Protein AF-A0AAD5GBS2-F1 (afdb_monomer_lite)

Secondary structure (DSSP, 8-state):
----PPPP--------SSHHHHHHHHHHHHHHHHHTT-EE-SS----TTS--GGG--GGGBTT--PBPPHHHHHHHHHHHHHHHTT---S-----------EEEE-BSSGGG-EEE--SSEE-GGGGSEEP-TT-HHHHTT--EEEEEEEETTEEEEEEEESS---TTPPPEE-TTSS---S--TT--

Sequence (188 aa):
MVHHKKRRRLLPFTPSEDTERRLEQMGSLASALTSLNMEYSDDLTYSFDMAPRRANLATYEKGGMQVLSKEDTETLEYCSAMLKRGECPPLLVIFDSCEGMMTLLLASNPSKSLVICPDKRGNIARFINGINNFSPEAKKKQNLKCVRYSVNGECRVLLVATRDIAKGERLYYDYNGYEHEYPTHHFV

Radius of gyration: 17.25 Å; chains: 1; bounding box: 52×40×44 Å

Structure (mmCIF, N/CA/C/O backbone):
data_AF-A0AAD5GBS2-F1
#
_entry.id   AF-A0AAD5GBS2-F1
#
loop_
_atom_site.group_PDB
_atom_site.id
_atom_site.type_symbol
_atom_site.label_atom_id
_atom_site.label_alt_id
_atom_site.label_comp_id
_atom_site.label_asym_id
_atom_site.label_entity_id
_atom_site.label_seq_id
_atom_site.pdbx_PDB_ins_code
_atom_site.Cartn_x
_atom_site.Cartn_y
_atom_site.Cartn_z
_atom_site.occupancy
_atom_site.B_iso_or_equiv
_atom_site.auth_seq_id
_atom_site.auth_comp_id
_atom_site.auth_asym_id
_atom_site.auth_atom_id
_atom_site.pdbx_PDB_model_num
ATOM 1 N N . MET A 1 1 ? -29.638 -1.559 -26.409 1.00 35.81 1 MET A N 1
ATOM 2 C CA . MET A 1 1 ? -29.167 -0.680 -25.316 1.00 35.81 1 MET A CA 1
ATOM 3 C C . MET A 1 1 ? -27.683 -0.923 -25.120 1.00 35.81 1 MET A C 1
ATOM 5 O O . MET A 1 1 ? -27.303 -2.022 -24.741 1.00 35.81 1 MET A O 1
ATOM 9 N N . VAL A 1 2 ? -26.839 0.058 -25.436 1.00 38.00 2 VAL A N 1
ATOM 10 C CA . VAL A 1 2 ? -25.416 -0.006 -25.086 1.00 38.00 2 VAL A CA 1
ATOM 11 C C . VAL A 1 2 ? -25.338 0.291 -23.593 1.00 38.00 2 VAL A C 1
ATOM 13 O O . VAL A 1 2 ? -25.585 1.416 -23.169 1.00 38.00 2 VAL A O 1
ATOM 16 N N . HIS A 1 3 ? -25.071 -0.726 -22.774 1.00 40.53 3 HIS A N 1
ATOM 17 C CA . HIS A 1 3 ? -24.743 -0.499 -21.372 1.00 40.53 3 HIS A CA 1
ATOM 18 C C . HIS A 1 3 ? -23.413 0.255 -21.328 1.00 40.53 3 HIS A C 1
ATOM 20 O O . HIS A 1 3 ? -22.345 -0.349 -21.433 1.00 40.53 3 HIS A O 1
ATOM 26 N N . HIS A 1 4 ? -23.462 1.579 -21.183 1.00 41.41 4 HIS A N 1
ATOM 27 C CA . HIS A 1 4 ? -22.294 2.338 -20.765 1.00 41.41 4 HIS A CA 1
ATOM 28 C C . HIS A 1 4 ? -21.876 1.789 -19.399 1.00 41.41 4 HIS A C 1
ATOM 30 O O . HIS A 1 4 ? -22.532 2.039 -18.386 1.00 41.41 4 HIS A O 1
ATOM 36 N N . LYS A 1 5 ? -20.811 0.977 -19.367 1.00 45.34 5 LYS A N 1
ATOM 37 C CA . LYS A 1 5 ? -20.174 0.584 -18.110 1.00 45.34 5 LYS A CA 1
ATOM 38 C C . LYS A 1 5 ? -19.829 1.878 -17.380 1.00 45.34 5 LYS A C 1
ATOM 40 O O . LYS A 1 5 ? -19.061 2.685 -17.900 1.00 45.34 5 LYS A O 1
ATOM 45 N N . LYS A 1 6 ? -20.420 2.077 -16.198 1.00 53.28 6 LYS A N 1
ATOM 46 C CA . LYS A 1 6 ? -20.091 3.188 -15.299 1.00 53.28 6 LYS A CA 1
ATOM 47 C C . LYS A 1 6 ? -18.565 3.245 -15.185 1.00 53.28 6 LYS A C 1
ATOM 49 O O . LYS A 1 6 ? -17.946 2.239 -14.825 1.00 53.28 6 LYS A O 1
ATOM 54 N N . ARG A 1 7 ? -17.965 4.374 -15.570 1.00 62.00 7 ARG A N 1
ATOM 55 C CA . ARG A 1 7 ? -16.512 4.560 -15.516 1.00 62.00 7 ARG A CA 1
ATOM 56 C C . ARG A 1 7 ? -16.088 4.399 -14.057 1.00 62.00 7 ARG A C 1
ATOM 58 O O . ARG A 1 7 ? -16.572 5.120 -13.189 1.00 62.00 7 ARG A O 1
ATOM 65 N N . ARG A 1 8 ? -15.276 3.380 -13.781 1.00 79.00 8 ARG A N 1
ATOM 66 C CA . ARG A 1 8 ? -14.745 3.119 -12.441 1.00 79.00 8 ARG A CA 1
ATOM 67 C C . ARG A 1 8 ? -13.593 4.097 -12.225 1.00 79.00 8 ARG A C 1
ATOM 69 O O . ARG A 1 8 ? -12.684 4.115 -13.048 1.00 79.00 8 ARG A O 1
ATOM 76 N N . ARG A 1 9 ? -13.679 4.906 -11.173 1.00 91.62 9 ARG A N 1
ATOM 77 C CA . ARG A 1 9 ? -12.651 5.862 -10.746 1.00 91.62 9 ARG A CA 1
ATOM 78 C C . ARG A 1 9 ? -12.273 5.581 -9.300 1.00 91.62 9 ARG A C 1
ATOM 80 O O . ARG A 1 9 ? -13.105 5.049 -8.558 1.00 91.62 9 ARG A O 1
ATOM 87 N N . LEU A 1 10 ? -11.057 5.934 -8.912 1.00 95.38 10 LEU A N 1
ATOM 88 C CA . LEU A 1 10 ? -10.657 5.957 -7.516 1.00 95.38 10 LEU A CA 1
ATOM 89 C C . LEU A 1 10 ? -11.446 7.040 -6.782 1.00 95.38 10 LEU A C 1
ATOM 91 O O . LEU A 1 10 ? -11.790 8.084 -7.335 1.00 95.38 10 LEU A O 1
ATOM 95 N N . LEU A 1 11 ? -11.763 6.753 -5.527 1.00 96.81 11 LEU A N 1
ATOM 96 C CA . LEU A 1 11 ? -12.357 7.709 -4.608 1.00 96.81 11 LEU A CA 1
ATOM 97 C C . LEU A 1 11 ? -11.364 7.921 -3.467 1.00 96.81 11 LEU A C 1
ATOM 99 O O . LEU A 1 11 ? -10.744 6.943 -3.034 1.00 96.81 11 LEU A O 1
ATOM 103 N N . PRO A 1 12 ? -11.200 9.160 -2.980 1.00 97.94 12 PRO A N 1
ATOM 104 C CA . PRO A 1 12 ? -10.413 9.388 -1.785 1.00 97.94 12 PRO A CA 1
ATOM 105 C C . PRO A 1 12 ? -11.104 8.749 -0.582 1.00 97.94 12 PRO A C 1
ATOM 107 O O . PRO A 1 12 ? -12.331 8.614 -0.548 1.00 97.94 12 PRO A O 1
ATOM 110 N N . PHE A 1 13 ? -10.319 8.357 0.416 1.00 98.00 13 PHE A N 1
ATOM 111 C CA . PHE A 1 13 ? -10.886 7.942 1.693 1.00 98.00 13 PHE A CA 1
ATOM 112 C C . PHE A 1 13 ? -11.466 9.152 2.438 1.00 98.00 13 PHE A C 1
ATOM 114 O O . PHE A 1 13 ? -11.074 10.294 2.206 1.00 98.00 13 PHE A O 1
ATOM 121 N N . THR A 1 14 ? -12.379 8.893 3.370 1.00 98.25 14 THR A N 1
ATOM 122 C CA . THR A 1 14 ? -12.903 9.909 4.290 1.00 98.25 14 THR A CA 1
ATOM 123 C C . THR A 1 14 ? -12.287 9.676 5.671 1.00 98.25 14 THR A C 1
ATOM 125 O O . THR A 1 14 ? -12.524 8.609 6.242 1.00 98.25 14 THR A O 1
ATOM 128 N N . PRO A 1 15 ? -11.472 10.604 6.207 1.00 98.31 15 PRO A N 1
ATOM 129 C CA . PRO A 1 15 ? -10.891 10.482 7.541 1.00 98.31 15 PRO A CA 1
ATOM 130 C C . PRO A 1 15 ? -11.972 10.442 8.619 1.00 98.31 15 PRO A C 1
ATOM 132 O O . PRO A 1 15 ? -13.114 10.836 8.396 1.00 98.31 15 PRO A O 1
ATOM 135 N N . SER A 1 16 ? -11.601 10.015 9.825 1.00 98.25 16 SER A N 1
ATOM 136 C CA . SER A 1 16 ? -12.475 10.247 10.981 1.00 98.25 16 SER A CA 1
ATOM 137 C C . SER A 1 16 ? -12.531 11.747 11.292 1.00 98.25 16 SER A C 1
ATOM 139 O O . SER A 1 16 ? -11.483 12.386 11.369 1.00 98.25 16 SER A O 1
ATOM 141 N N . GLU A 1 17 ? -13.737 12.292 11.476 1.00 97.25 17 GLU A N 1
ATOM 142 C CA . GLU A 1 17 ? -13.958 13.714 11.807 1.00 97.25 17 GLU A CA 1
ATOM 143 C C . GLU A 1 17 ? -13.275 14.102 13.126 1.00 97.25 17 GLU A C 1
ATOM 145 O O . GLU A 1 17 ? -12.585 15.119 13.225 1.00 97.25 17 GLU A O 1
ATOM 150 N N . ASP A 1 18 ? -13.410 13.238 14.131 1.00 97.94 18 ASP A N 1
ATOM 151 C CA . ASP A 1 18 ? -12.798 13.419 15.440 1.00 97.94 18 ASP A CA 1
ATOM 152 C C . ASP A 1 18 ? -11.268 13.265 15.381 1.00 97.94 18 ASP A C 1
ATOM 154 O O . ASP A 1 18 ? -10.724 12.264 14.903 1.00 97.94 18 ASP A O 1
ATOM 158 N N . THR A 1 19 ? -10.573 14.277 15.897 1.00 97.88 19 THR A N 1
ATOM 159 C CA . THR A 1 19 ? -9.111 14.328 15.951 1.00 97.88 19 THR A CA 1
ATOM 160 C C . THR A 1 19 ? -8.540 13.293 16.915 1.00 97.88 19 THR A C 1
ATOM 162 O O . THR A 1 19 ? -7.520 12.684 16.588 1.00 97.88 19 THR A O 1
ATOM 165 N N . GLU A 1 20 ? -9.192 13.041 18.055 1.00 98.19 20 GLU A N 1
ATOM 166 C CA . GLU A 1 20 ? -8.738 12.009 18.998 1.00 98.19 20 GLU A CA 1
ATOM 167 C C . GLU A 1 20 ? -8.796 10.632 18.341 1.00 98.19 20 GLU A C 1
ATOM 169 O O . GLU A 1 20 ? -7.835 9.862 18.405 1.00 98.19 20 GLU A O 1
ATOM 174 N N . ARG A 1 21 ? -9.866 10.369 17.581 1.00 98.12 21 ARG A N 1
ATOM 175 C CA . ARG A 1 21 ? -9.981 9.143 16.795 1.00 98.12 21 ARG A CA 1
ATOM 176 C C . ARG A 1 21 ? -8.865 8.986 15.758 1.00 98.12 21 ARG A C 1
ATOM 178 O O . ARG A 1 21 ? -8.362 7.876 15.590 1.00 98.12 21 ARG A O 1
ATOM 185 N N . ARG A 1 22 ? -8.449 10.060 15.073 1.00 98.38 22 ARG A N 1
ATOM 186 C CA . ARG A 1 22 ? -7.313 10.002 14.126 1.00 98.38 22 ARG A CA 1
ATOM 187 C C . ARG A 1 22 ? -5.986 9.730 14.834 1.00 98.38 22 ARG A C 1
ATOM 189 O O . ARG A 1 22 ? -5.164 8.976 14.315 1.00 98.38 22 ARG A O 1
ATOM 196 N N . LEU A 1 23 ? -5.779 10.307 16.018 1.00 98.38 23 LEU A N 1
ATOM 197 C CA . LEU A 1 23 ? -4.595 10.037 16.838 1.00 98.38 23 LEU A CA 1
ATOM 198 C C . LEU A 1 23 ? -4.555 8.580 17.308 1.00 98.38 23 LEU A C 1
ATOM 200 O O . LEU A 1 23 ? -3.502 7.955 17.225 1.00 98.38 23 LEU A O 1
ATOM 204 N N . GLU A 1 24 ? -5.689 8.011 17.721 1.00 97.75 24 GLU A N 1
ATOM 205 C CA . GLU A 1 24 ? -5.808 6.587 18.067 1.00 97.75 24 GLU A CA 1
ATOM 206 C C . GLU A 1 24 ? -5.457 5.685 16.871 1.00 97.75 24 GLU A C 1
ATOM 208 O O . GLU A 1 24 ? -4.687 4.732 17.002 1.00 97.75 24 GLU A O 1
ATOM 213 N N . GLN A 1 25 ? -5.973 6.009 15.682 1.00 97.88 25 GLN A N 1
ATOM 214 C CA . GLN A 1 25 ? -5.708 5.269 14.443 1.00 97.88 25 GLN A CA 1
ATOM 215 C C . GLN A 1 25 ? -4.217 5.276 14.086 1.00 97.88 25 GLN A C 1
ATOM 217 O O . GLN A 1 25 ? -3.617 4.210 13.923 1.00 97.88 25 GLN A O 1
ATOM 222 N N . MET A 1 26 ? -3.590 6.455 14.047 1.00 98.00 26 MET A N 1
ATOM 223 C CA . MET A 1 26 ? -2.147 6.580 13.802 1.00 98.00 26 MET A CA 1
ATOM 224 C C . MET A 1 26 ? -1.314 5.927 14.913 1.00 98.00 26 MET A C 1
ATOM 226 O O . MET A 1 26 ? -0.315 5.270 14.622 1.00 98.00 26 MET A O 1
ATOM 230 N N . GLY A 1 27 ? -1.745 6.046 16.172 1.00 97.19 27 GLY A N 1
ATOM 231 C CA . GLY A 1 27 ? -1.108 5.418 17.328 1.00 97.19 27 GLY A CA 1
ATOM 232 C C . GLY A 1 27 ? -1.087 3.894 17.225 1.00 97.19 27 GLY A C 1
ATOM 233 O O . GLY A 1 27 ? -0.043 3.286 17.447 1.00 97.19 27 GLY A O 1
ATOM 234 N N . SER A 1 28 ? -2.194 3.280 16.791 1.00 96.44 28 SER A N 1
ATOM 235 C CA . SER A 1 28 ? -2.263 1.827 16.578 1.00 96.44 28 SER A CA 1
ATOM 236 C C . SER A 1 28 ? -1.238 1.335 15.548 1.00 96.44 28 SER A C 1
ATOM 238 O O . SER A 1 28 ? -0.561 0.330 15.774 1.00 96.44 28 SER A O 1
ATOM 240 N N . LEU A 1 29 ? -1.054 2.082 14.451 1.00 95.75 29 LEU A N 1
ATOM 241 C CA . LEU A 1 29 ? -0.041 1.784 13.441 1.00 95.75 29 LEU A CA 1
ATOM 242 C C . LEU A 1 29 ? 1.375 1.971 13.999 1.00 95.75 29 LEU A C 1
ATOM 244 O O . LEU A 1 29 ? 2.227 1.111 13.793 1.00 95.75 29 LEU A O 1
ATOM 248 N N . ALA A 1 30 ? 1.626 3.062 14.725 1.00 96.44 30 ALA A N 1
ATOM 249 C CA . ALA A 1 30 ? 2.928 3.330 15.329 1.00 96.44 30 ALA A CA 1
ATOM 250 C C . ALA A 1 30 ? 3.340 2.227 16.317 1.00 96.44 30 ALA A C 1
ATOM 252 O O . ALA A 1 30 ? 4.482 1.768 16.286 1.00 96.44 30 ALA A O 1
ATOM 253 N N . SER A 1 31 ? 2.412 1.748 17.150 1.00 94.94 31 SER A N 1
ATOM 254 C CA . SER A 1 31 ? 2.655 0.624 18.060 1.00 94.94 31 SER A CA 1
ATOM 255 C C . SER A 1 31 ? 2.959 -0.675 17.309 1.00 94.94 31 SER A C 1
ATOM 257 O O . SER A 1 31 ? 3.888 -1.387 17.687 1.00 94.94 31 SER A O 1
ATOM 259 N N . ALA A 1 32 ? 2.226 -0.970 16.231 1.00 93.19 32 ALA A N 1
ATOM 260 C CA . ALA A 1 32 ? 2.453 -2.165 15.418 1.00 93.19 32 ALA A CA 1
ATOM 261 C C . ALA A 1 32 ? 3.786 -2.132 14.651 1.00 93.19 32 ALA A C 1
ATOM 263 O O . ALA A 1 32 ? 4.465 -3.147 14.548 1.00 93.19 32 ALA A O 1
ATOM 264 N N . LEU A 1 33 ? 4.195 -0.971 14.135 1.00 93.69 33 LEU A N 1
ATOM 265 C CA . LEU A 1 33 ? 5.510 -0.806 13.508 1.00 93.69 33 LEU A CA 1
ATOM 266 C C . LEU A 1 33 ? 6.636 -0.937 14.541 1.00 93.69 33 LEU A C 1
ATOM 268 O O . LEU A 1 33 ? 7.629 -1.616 14.294 1.00 93.69 33 LEU A O 1
ATOM 272 N N . THR A 1 34 ? 6.452 -0.347 15.725 1.00 94.69 34 THR A N 1
ATOM 273 C CA . THR A 1 34 ? 7.437 -0.389 16.815 1.00 94.69 34 THR A CA 1
ATOM 274 C C . THR A 1 34 ? 7.662 -1.814 17.322 1.00 94.69 34 THR A C 1
ATOM 276 O O . THR A 1 34 ? 8.806 -2.204 17.546 1.00 94.69 34 THR A O 1
ATOM 279 N N . SER A 1 35 ? 6.605 -2.623 17.460 1.00 92.81 35 SER A N 1
ATOM 280 C CA . SER A 1 35 ? 6.732 -4.024 17.897 1.00 92.81 35 SER A CA 1
ATOM 281 C C . SER A 1 35 ? 7.499 -4.902 16.903 1.00 92.81 35 SER A C 1
ATOM 283 O O . SER A 1 35 ? 8.074 -5.912 17.302 1.00 92.81 35 SER A O 1
ATOM 285 N N . LEU A 1 36 ? 7.555 -4.493 15.633 1.00 91.56 36 LEU A N 1
ATOM 286 C CA . LEU A 1 36 ? 8.324 -5.141 14.571 1.00 91.56 36 LEU A CA 1
ATOM 287 C C . LEU A 1 36 ? 9.676 -4.460 14.298 1.00 91.56 36 LEU A C 1
ATOM 289 O O . LEU A 1 36 ? 10.356 -4.833 13.345 1.00 91.56 36 LEU A O 1
ATOM 293 N N . ASN A 1 37 ? 10.076 -3.479 15.117 1.00 95.00 37 ASN A N 1
ATOM 294 C CA . ASN A 1 37 ? 11.296 -2.686 14.939 1.00 95.00 37 ASN A CA 1
ATOM 295 C C . ASN A 1 37 ? 11.390 -2.020 13.550 1.00 95.00 37 ASN A C 1
ATOM 297 O O . ASN A 1 37 ? 12.424 -2.071 12.879 1.00 95.00 37 ASN A O 1
ATOM 301 N N . MET A 1 38 ? 10.288 -1.410 13.113 1.00 94.62 38 MET A N 1
ATOM 302 C CA . MET A 1 38 ? 10.172 -0.755 11.814 1.00 94.62 38 MET A CA 1
ATOM 303 C C . MET A 1 38 ? 9.996 0.756 11.913 1.00 94.62 38 MET A C 1
ATOM 305 O O . MET A 1 38 ? 9.340 1.272 12.817 1.00 94.62 38 MET A O 1
ATOM 309 N N . GLU A 1 39 ? 10.465 1.454 10.883 1.00 97.31 39 GLU A N 1
ATOM 310 C CA . GLU A 1 39 ? 10.172 2.867 10.661 1.00 97.31 39 GLU A CA 1
ATOM 311 C C . GLU A 1 39 ? 8.931 3.037 9.770 1.00 97.31 39 GLU A C 1
ATOM 313 O O . GLU A 1 39 ? 8.705 2.285 8.815 1.00 97.31 39 GLU A O 1
ATOM 318 N N . TYR A 1 40 ? 8.130 4.068 10.044 1.00 97.44 40 TYR A N 1
ATOM 319 C CA . TYR A 1 40 ? 7.036 4.442 9.152 1.00 97.44 40 TYR A CA 1
ATOM 320 C C . TYR A 1 40 ? 7.577 4.964 7.817 1.00 97.44 40 TYR A C 1
ATOM 322 O O . TYR A 1 40 ? 8.456 5.827 7.778 1.00 97.44 40 TYR A O 1
ATOM 330 N N . SER A 1 41 ? 7.013 4.479 6.714 1.00 97.19 41 SER A N 1
ATOM 331 C CA . SER A 1 41 ? 7.249 5.020 5.380 1.00 97.19 41 SER A CA 1
ATOM 332 C C . SER A 1 41 ? 6.028 4.808 4.495 1.00 97.19 41 SER A C 1
ATOM 334 O O . SER A 1 41 ? 5.557 3.683 4.347 1.00 97.19 41 SER A O 1
ATOM 336 N N . ASP A 1 42 ? 5.534 5.895 3.905 1.00 96.75 42 ASP A N 1
ATOM 337 C CA . ASP A 1 42 ? 4.372 5.897 3.006 1.00 96.75 42 ASP A CA 1
ATOM 338 C C . ASP A 1 42 ? 4.757 5.965 1.518 1.00 96.75 42 ASP A C 1
ATOM 340 O O . ASP A 1 42 ? 3.911 6.117 0.641 1.00 96.75 42 ASP A O 1
ATOM 344 N N . ASP A 1 43 ? 6.052 5.846 1.229 1.00 96.44 43 ASP A N 1
ATOM 345 C CA . ASP A 1 43 ? 6.626 5.918 -0.109 1.00 96.44 43 ASP A CA 1
ATOM 346 C C . ASP A 1 43 ? 7.477 4.673 -0.387 1.00 96.44 43 ASP A C 1
ATOM 348 O O . ASP A 1 43 ? 8.036 4.054 0.519 1.00 96.44 43 ASP A O 1
ATOM 352 N N . LEU A 1 44 ? 7.643 4.325 -1.667 1.00 97.31 44 LEU A N 1
ATOM 353 C CA . LEU A 1 44 ? 8.644 3.330 -2.052 1.00 97.31 44 LEU A CA 1
ATOM 354 C C . LEU A 1 44 ? 10.048 3.897 -1.816 1.00 97.31 44 LEU A C 1
ATOM 356 O O . LEU A 1 44 ? 10.441 4.892 -2.431 1.00 97.31 44 LEU A O 1
ATOM 360 N N . THR A 1 45 ? 10.824 3.226 -0.971 1.00 96.94 45 THR A N 1
ATOM 361 C CA . THR A 1 45 ? 12.225 3.566 -0.705 1.00 96.94 45 THR A CA 1
ATOM 362 C C . THR A 1 45 ? 13.173 2.714 -1.541 1.00 96.94 45 THR A C 1
ATOM 364 O O . THR A 1 45 ? 12.927 1.529 -1.749 1.00 96.94 45 THR A O 1
ATOM 367 N N . TYR A 1 46 ? 14.291 3.302 -1.969 1.00 96.31 46 TYR A N 1
ATOM 368 C CA . TYR A 1 46 ? 15.336 2.617 -2.731 1.00 96.31 46 TYR A CA 1
ATOM 369 C C . TYR A 1 46 ? 16.672 2.802 -2.018 1.00 96.31 46 TYR A C 1
ATOM 371 O O . TYR A 1 46 ? 17.131 3.934 -1.855 1.00 96.31 46 TYR A O 1
ATOM 379 N N . SER A 1 47 ? 17.280 1.696 -1.600 1.00 91.25 47 SER A N 1
ATOM 380 C CA . SER A 1 47 ? 18.562 1.680 -0.890 1.00 91.25 47 SER A CA 1
ATOM 381 C C . SER A 1 47 ? 19.700 1.284 -1.830 1.00 91.25 47 SER A C 1
ATOM 383 O O . SER A 1 47 ? 19.475 0.626 -2.844 1.00 91.25 47 SER A O 1
ATOM 385 N N . PHE A 1 48 ? 20.928 1.695 -1.507 1.00 89.62 48 PHE A N 1
ATOM 386 C CA . PHE A 1 48 ? 22.110 1.438 -2.341 1.00 89.62 48 PHE A CA 1
ATOM 387 C C . PHE A 1 48 ? 22.463 -0.056 -2.461 1.00 89.62 48 PHE A C 1
ATOM 389 O O . PHE A 1 48 ? 22.975 -0.487 -3.489 1.00 89.62 48 PHE A O 1
ATOM 396 N N . ASP A 1 49 ? 22.174 -0.835 -1.422 1.00 93.19 49 ASP A N 1
ATOM 397 C CA . ASP A 1 49 ? 22.364 -2.286 -1.338 1.00 93.19 49 ASP A CA 1
ATOM 398 C C . ASP A 1 49 ? 21.214 -3.095 -1.967 1.00 93.19 49 ASP A C 1
ATOM 400 O O . ASP A 1 49 ? 21.293 -4.319 -2.054 1.00 93.19 49 ASP A O 1
ATOM 404 N N . MET A 1 50 ? 20.155 -2.420 -2.422 1.00 95.00 50 MET A N 1
ATOM 405 C CA . MET A 1 50 ? 18.966 -3.019 -3.030 1.00 95.00 50 MET A CA 1
ATOM 406 C C . MET A 1 50 ? 18.736 -2.470 -4.449 1.00 95.00 50 MET A C 1
ATOM 408 O O . MET A 1 50 ? 19.614 -1.868 -5.071 1.00 95.00 50 MET A O 1
ATOM 412 N N . ALA A 1 51 ? 17.549 -2.706 -5.014 1.00 95.81 51 ALA A N 1
ATOM 413 C CA . ALA A 1 51 ? 17.215 -2.210 -6.341 1.00 95.81 51 ALA A CA 1
ATOM 414 C C . ALA A 1 51 ? 17.224 -0.666 -6.384 1.00 95.81 51 ALA A C 1
ATOM 416 O O . ALA A 1 51 ? 16.552 -0.023 -5.573 1.00 95.81 51 ALA A O 1
ATOM 417 N N . PRO A 1 52 ? 17.918 -0.038 -7.352 1.00 97.00 52 PRO A N 1
ATOM 418 C CA . PRO A 1 52 ? 17.873 1.408 -7.511 1.00 97.00 52 PRO A CA 1
ATOM 419 C C . PRO A 1 52 ? 16.533 1.841 -8.116 1.00 97.00 52 PRO A C 1
ATOM 421 O O . PRO A 1 52 ? 15.934 1.108 -8.902 1.00 97.00 52 PRO A O 1
ATOM 424 N N . ARG A 1 53 ? 16.111 3.088 -7.871 1.00 97.44 53 ARG A N 1
ATOM 425 C CA . ARG A 1 53 ? 14.849 3.638 -8.410 1.00 97.44 53 ARG A CA 1
ATOM 426 C C . ARG A 1 53 ? 14.691 3.466 -9.924 1.00 97.44 53 ARG A C 1
ATOM 428 O O . ARG A 1 53 ? 13.617 3.115 -10.392 1.00 97.44 53 ARG A O 1
ATOM 435 N N . ARG A 1 54 ? 15.781 3.619 -10.685 1.00 96.44 54 ARG A N 1
ATOM 436 C CA . ARG A 1 54 ? 15.813 3.419 -12.150 1.00 96.44 54 ARG A CA 1
ATOM 437 C C . ARG A 1 54 ? 15.474 1.995 -12.615 1.00 96.44 54 ARG A C 1
ATOM 439 O O . ARG A 1 54 ? 15.275 1.794 -13.806 1.00 96.44 54 ARG A O 1
ATOM 446 N N . ALA A 1 55 ? 15.478 1.006 -11.720 1.00 97.19 55 ALA A N 1
ATOM 447 C CA . ALA A 1 55 ? 15.030 -0.348 -12.032 1.00 97.19 55 ALA A CA 1
ATOM 448 C C . ALA A 1 55 ? 13.495 -0.449 -12.047 1.00 97.19 55 ALA A C 1
ATOM 450 O O . ALA A 1 55 ? 12.955 -1.311 -12.736 1.00 97.19 55 ALA A O 1
ATOM 451 N N . ASN A 1 56 ? 12.792 0.443 -11.338 1.00 98.19 56 ASN A N 1
ATOM 452 C CA . ASN A 1 56 ? 11.334 0.492 -11.307 1.00 98.19 56 ASN A CA 1
ATOM 453 C C . ASN A 1 56 ? 10.778 1.217 -12.543 1.00 98.19 56 ASN A C 1
ATOM 455 O O . ASN A 1 56 ? 10.319 2.355 -12.468 1.00 98.19 56 ASN A O 1
ATOM 459 N N . LEU A 1 57 ? 10.825 0.541 -13.689 1.00 97.56 57 LEU A N 1
ATOM 460 C CA . LEU A 1 57 ? 10.229 1.009 -14.937 1.00 97.56 57 LEU A CA 1
ATOM 461 C C . LEU A 1 57 ? 9.055 0.103 -15.304 1.00 97.56 57 LEU A C 1
ATOM 463 O O . LEU A 1 57 ? 9.238 -1.083 -15.569 1.00 97.56 57 LEU A O 1
ATOM 467 N N . ALA A 1 58 ? 7.850 0.669 -15.369 1.00 97.25 58 ALA A N 1
ATOM 468 C CA . ALA A 1 58 ? 6.626 -0.081 -15.660 1.00 97.25 58 ALA A CA 1
ATOM 469 C C . ALA A 1 58 ? 6.621 -0.720 -17.056 1.00 97.25 58 ALA A C 1
ATOM 471 O O . ALA A 1 58 ? 5.922 -1.702 -17.294 1.00 97.25 58 ALA A O 1
ATOM 472 N N . THR A 1 59 ? 7.437 -0.203 -17.975 1.00 97.06 59 THR A N 1
ATOM 473 C CA . THR A 1 59 ? 7.647 -0.780 -19.309 1.00 97.06 59 THR A CA 1
ATOM 474 C C . THR A 1 59 ? 8.320 -2.151 -19.277 1.00 97.06 59 THR A C 1
ATOM 476 O O . THR A 1 59 ? 8.268 -2.867 -20.274 1.00 97.06 59 THR A O 1
ATOM 479 N N . TYR A 1 60 ? 8.940 -2.539 -18.159 1.00 96.62 60 TYR A N 1
ATOM 480 C CA . TYR A 1 60 ? 9.498 -3.877 -17.987 1.00 96.62 60 TYR A CA 1
ATOM 481 C C . TYR A 1 60 ? 8.458 -4.926 -17.591 1.00 96.62 60 TYR A C 1
ATOM 483 O O . TYR A 1 60 ? 8.787 -6.108 -17.654 1.00 96.62 60 TYR A O 1
ATOM 491 N N . GLU A 1 61 ? 7.231 -4.537 -17.222 1.00 96.94 61 GLU A N 1
ATOM 492 C CA . GLU A 1 61 ? 6.184 -5.488 -16.844 1.00 96.94 61 GLU A CA 1
ATOM 493 C C . GLU A 1 61 ? 5.839 -6.399 -18.026 1.00 96.94 61 GLU A C 1
ATOM 495 O O . GLU A 1 61 ? 5.457 -5.951 -19.114 1.00 96.94 61 GLU A O 1
ATOM 500 N N . LYS A 1 62 ? 5.944 -7.707 -17.803 1.00 93.69 62 LYS A N 1
ATOM 501 C CA . LYS A 1 62 ? 5.577 -8.723 -18.779 1.00 93.69 62 LYS A CA 1
ATOM 502 C C . LYS A 1 62 ? 4.076 -8.639 -19.056 1.00 93.69 62 LYS A C 1
ATOM 504 O O . LYS A 1 62 ? 3.260 -8.803 -18.160 1.00 93.69 62 LYS A O 1
ATOM 509 N N . GLY A 1 63 ? 3.714 -8.419 -20.319 1.00 93.56 63 GLY A N 1
ATOM 510 C CA . GLY A 1 63 ? 2.316 -8.221 -20.725 1.00 93.56 63 GLY A CA 1
ATOM 511 C C . GLY A 1 63 ? 1.817 -6.777 -20.581 1.00 93.56 63 GLY A C 1
ATOM 512 O O . GLY A 1 63 ? 0.681 -6.500 -20.954 1.00 93.56 63 GLY A O 1
ATOM 513 N N . GLY A 1 64 ? 2.677 -5.858 -20.129 1.00 95.69 64 GLY A N 1
ATOM 514 C CA . GLY A 1 64 ? 2.360 -4.445 -19.949 1.00 95.69 64 GLY A CA 1
ATOM 515 C C . GLY A 1 64 ? 1.633 -4.146 -18.637 1.00 95.69 64 GLY A C 1
ATOM 516 O O . GLY A 1 64 ? 0.942 -4.987 -18.067 1.00 95.69 64 GLY A O 1
ATOM 517 N N . MET A 1 65 ? 1.779 -2.909 -18.162 1.00 95.88 65 MET A N 1
ATOM 518 C CA . MET A 1 65 ? 1.114 -2.414 -16.957 1.00 95.88 65 MET A CA 1
ATOM 519 C C . MET A 1 65 ? 0.089 -1.338 -17.319 1.00 95.88 65 MET A C 1
ATOM 521 O O . MET A 1 65 ? 0.379 -0.418 -18.082 1.00 95.88 65 MET A O 1
ATOM 525 N N . GLN A 1 66 ? -1.110 -1.435 -16.746 1.00 94.94 66 GLN A N 1
ATOM 526 C CA . GLN A 1 66 ? -2.150 -0.416 -16.899 1.00 94.94 66 GLN A CA 1
ATOM 527 C C . GLN A 1 66 ? -1.682 0.944 -16.358 1.00 94.94 66 GLN A C 1
ATOM 529 O O . GLN A 1 66 ? -1.092 1.025 -15.281 1.00 94.94 66 GLN A O 1
ATOM 534 N N . VAL A 1 67 ? -1.954 2.020 -17.095 1.00 96.88 67 VAL A N 1
ATOM 535 C CA . VAL A 1 67 ? -1.585 3.390 -16.709 1.00 96.88 67 VAL A CA 1
ATOM 536 C C . VAL A 1 67 ? -2.684 3.993 -15.840 1.00 96.88 67 VAL A C 1
ATOM 538 O O . VAL A 1 67 ? -3.865 3.888 -16.180 1.00 96.88 67 VAL A O 1
ATOM 541 N N . LEU A 1 68 ? -2.308 4.613 -14.720 1.00 95.75 68 LEU A N 1
ATOM 54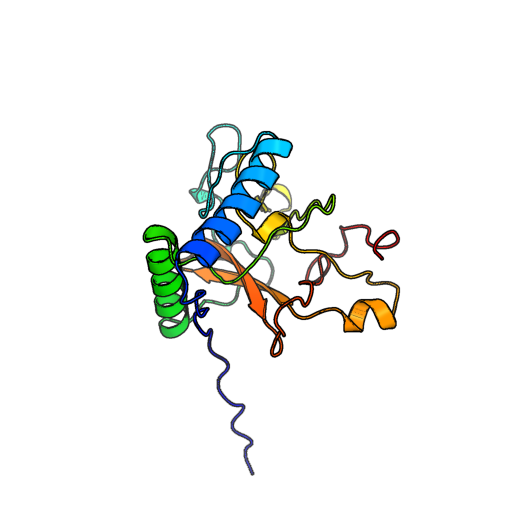2 C CA . LEU A 1 68 ? -3.260 5.312 -13.860 1.00 95.75 68 LEU A CA 1
ATOM 543 C C . LEU A 1 68 ? -3.762 6.571 -14.575 1.00 95.75 68 LEU A C 1
ATOM 545 O O . LEU A 1 68 ? -2.975 7.325 -15.148 1.00 95.75 68 LEU A O 1
ATOM 549 N N . SER A 1 69 ? -5.076 6.797 -14.573 1.00 95.81 69 SER A N 1
ATOM 550 C CA . SER A 1 69 ? -5.637 7.968 -15.247 1.00 95.81 69 SER A CA 1
ATOM 551 C C . SER A 1 69 ? -5.221 9.264 -14.540 1.00 95.81 69 SER A C 1
ATOM 553 O O . SER A 1 69 ? -4.869 9.252 -13.359 1.00 95.81 69 SER A O 1
ATOM 555 N N . LYS A 1 70 ? -5.273 10.403 -15.243 1.00 95.19 70 LYS A N 1
ATOM 556 C CA . LYS A 1 70 ? -4.966 11.709 -14.636 1.00 95.19 70 LYS A CA 1
ATOM 557 C C . LYS A 1 70 ? -5.866 12.006 -13.425 1.00 95.19 70 LYS A C 1
ATOM 559 O O . LYS A 1 70 ? -5.359 12.379 -12.379 1.00 95.19 70 LYS A O 1
ATOM 564 N N . GLU A 1 71 ? -7.172 11.758 -13.551 1.00 95.56 71 GLU A N 1
ATOM 565 C CA . GLU A 1 71 ? -8.164 11.937 -12.470 1.00 95.56 71 GLU A CA 1
ATOM 566 C C . GLU A 1 71 ? -7.841 11.061 -11.244 1.00 95.56 71 GLU A C 1
ATOM 568 O O . GLU A 1 71 ? -7.894 11.512 -10.099 1.00 95.56 71 GLU A O 1
ATOM 573 N N . ASP A 1 72 ? -7.448 9.807 -11.473 1.00 96.75 72 ASP A N 1
ATOM 574 C CA . ASP A 1 72 ? -7.066 8.895 -10.390 1.00 96.75 72 ASP A CA 1
ATOM 575 C C . ASP A 1 72 ? -5.706 9.263 -9.774 1.00 96.75 72 ASP A C 1
ATOM 577 O O . ASP A 1 72 ? -5.482 9.038 -8.585 1.00 96.75 72 ASP A O 1
ATOM 581 N N . THR A 1 73 ? -4.806 9.856 -10.563 1.00 96.56 73 THR A N 1
ATOM 582 C CA . THR A 1 73 ? -3.519 10.380 -10.082 1.00 96.56 73 THR A CA 1
ATOM 583 C C . THR A 1 73 ? -3.738 11.586 -9.169 1.00 96.56 73 THR A C 1
ATOM 585 O O . THR A 1 73 ? -3.196 11.610 -8.068 1.00 96.56 73 THR A O 1
ATOM 588 N N . GLU A 1 74 ? -4.608 12.525 -9.555 1.00 96.94 74 GLU A N 1
ATOM 589 C CA . GLU A 1 74 ? -5.023 13.658 -8.710 1.00 96.94 74 GLU A CA 1
ATOM 590 C C . GLU A 1 74 ? -5.673 13.167 -7.402 1.00 96.94 74 GLU A C 1
ATOM 592 O O . GLU A 1 74 ? -5.406 13.697 -6.323 1.00 96.94 74 GLU A O 1
ATOM 597 N N . THR A 1 75 ? -6.469 12.095 -7.468 1.00 97.69 75 THR A N 1
ATOM 598 C CA . THR A 1 75 ? -7.066 11.464 -6.277 1.00 97.69 75 THR A CA 1
ATOM 599 C C . THR A 1 75 ? -6.002 10.872 -5.346 1.00 97.69 75 THR A C 1
ATOM 601 O O . THR A 1 75 ? -6.089 11.033 -4.125 1.00 97.69 75 THR A O 1
ATOM 604 N N . LEU A 1 76 ? -4.983 10.206 -5.899 1.00 96.38 76 LEU A N 1
ATOM 605 C CA . LEU A 1 76 ? -3.864 9.654 -5.131 1.00 96.38 76 LEU A CA 1
ATOM 606 C C . LEU A 1 76 ? -3.033 10.762 -4.466 1.00 96.38 76 LEU A C 1
ATOM 608 O O . LEU A 1 76 ? -2.698 10.658 -3.286 1.00 96.38 76 LEU A O 1
ATOM 612 N N . GLU A 1 77 ? -2.740 11.839 -5.194 1.00 96.75 77 GLU A N 1
ATOM 613 C CA . GLU A 1 77 ? -2.030 13.011 -4.669 1.00 96.75 77 GLU A CA 1
ATOM 614 C C . GLU A 1 77 ? -2.815 13.690 -3.542 1.00 96.75 77 GLU A C 1
ATOM 616 O O . GLU A 1 77 ? -2.238 14.040 -2.509 1.00 96.75 77 GLU A O 1
ATOM 621 N N . TYR A 1 78 ? -4.138 13.802 -3.689 1.00 98.12 78 TYR A N 1
ATOM 622 C CA . TYR A 1 78 ? -5.015 14.323 -2.644 1.00 98.12 78 TYR A CA 1
ATOM 623 C C . TYR A 1 78 ? -4.973 13.459 -1.373 1.00 98.12 78 TYR A C 1
ATOM 625 O O . TYR A 1 78 ? -4.789 13.994 -0.278 1.00 98.12 78 TYR A O 1
ATOM 633 N N . CYS A 1 79 ? -5.037 12.130 -1.511 1.00 98.31 79 CYS A N 1
ATOM 634 C CA . CYS A 1 79 ? -4.893 11.193 -0.390 1.00 98.31 79 CYS A CA 1
ATOM 635 C C . CYS A 1 79 ? -3.518 11.308 0.296 1.00 98.31 79 CYS A C 1
ATOM 637 O O . CYS A 1 79 ? -3.433 11.307 1.523 1.00 98.31 79 CYS A O 1
ATOM 639 N N . SER A 1 80 ? -2.436 11.465 -0.475 1.00 96.88 80 SER A N 1
ATOM 640 C CA . SER A 1 80 ? -1.090 11.686 0.076 1.00 96.88 80 SER A CA 1
ATOM 641 C C . SER A 1 80 ? -1.003 13.007 0.852 1.00 96.88 80 SER A C 1
ATOM 643 O O . SER A 1 80 ? -0.432 13.066 1.942 1.00 96.88 80 SER A O 1
ATOM 645 N N . ALA A 1 81 ? -1.612 14.077 0.334 1.00 98.25 81 ALA A N 1
ATOM 646 C CA . ALA A 1 81 ? -1.667 15.365 1.018 1.00 98.25 81 ALA A CA 1
ATOM 647 C C . ALA A 1 81 ? -2.490 15.310 2.316 1.00 98.25 81 ALA A C 1
ATOM 649 O O . ALA A 1 81 ? -2.180 16.043 3.254 1.00 98.25 81 ALA A O 1
ATOM 650 N N . MET A 1 82 ? -3.527 14.467 2.379 1.00 98.19 82 MET A N 1
ATOM 651 C CA . MET A 1 82 ? -4.290 14.196 3.605 1.00 98.19 82 MET A CA 1
ATOM 652 C C . MET A 1 82 ? -3.419 13.513 4.661 1.00 98.19 82 MET A C 1
ATOM 654 O O . MET A 1 82 ? -3.303 14.005 5.784 1.00 98.19 82 MET A O 1
ATOM 658 N N . LEU A 1 83 ? -2.715 12.446 4.280 1.00 96.94 83 LEU A N 1
ATOM 659 C CA . LEU A 1 83 ? -1.810 11.726 5.179 1.00 96.94 83 LEU A CA 1
ATOM 660 C C . LEU A 1 83 ? -0.740 12.649 5.775 1.00 96.94 83 LEU A C 1
ATOM 662 O O . LEU A 1 83 ? -0.538 12.658 6.988 1.00 96.94 83 LEU A O 1
ATOM 666 N N . LYS A 1 84 ? -0.127 13.508 4.950 1.00 96.38 84 LYS A N 1
ATOM 667 C CA . LYS A 1 84 ? 0.899 14.476 5.386 1.00 96.38 84 LYS A CA 1
ATOM 668 C C . LYS A 1 84 ? 0.410 15.492 6.423 1.00 96.38 84 LYS A C 1
ATOM 670 O O . LYS A 1 84 ? 1.233 16.018 7.165 1.00 96.38 84 LYS A O 1
ATOM 675 N N . ARG A 1 85 ? -0.897 15.769 6.490 1.00 96.88 85 ARG A N 1
ATOM 676 C CA . ARG A 1 85 ? -1.499 16.686 7.477 1.00 96.88 85 ARG A CA 1
ATOM 677 C C . ARG A 1 85 ? -2.231 15.973 8.621 1.00 96.88 85 ARG A C 1
ATOM 679 O O . ARG A 1 85 ? -2.966 16.616 9.361 1.00 96.88 85 ARG A O 1
ATOM 686 N N . GLY A 1 86 ? -2.032 14.661 8.780 1.00 96.44 86 GLY A N 1
ATOM 687 C CA . GLY A 1 86 ? -2.621 13.869 9.869 1.00 96.44 86 GLY A CA 1
ATOM 688 C C . GLY A 1 86 ? -4.065 13.412 9.624 1.00 96.44 86 GLY A C 1
ATOM 689 O O . GLY A 1 86 ? -4.721 12.902 10.534 1.00 96.44 86 GLY A O 1
ATOM 690 N N . GLU A 1 87 ? -4.574 13.570 8.402 1.00 98.06 87 GLU A N 1
ATOM 691 C CA . GLU A 1 87 ? -5.858 13.026 7.962 1.00 98.06 87 GLU A CA 1
ATOM 692 C C . GLU A 1 87 ? -5.646 11.609 7.413 1.00 98.06 87 GLU A C 1
ATOM 694 O O . GLU A 1 87 ? -5.557 11.392 6.206 1.00 98.06 87 GLU A O 1
ATOM 699 N N . CYS A 1 88 ? -5.509 10.633 8.313 1.00 97.69 88 CYS A N 1
ATOM 700 C CA . CYS A 1 88 ? -5.332 9.227 7.948 1.00 97.69 88 CYS A CA 1
ATOM 701 C C . CYS A 1 88 ? -6.652 8.558 7.509 1.00 97.69 88 CYS A C 1
ATOM 703 O O . CYS A 1 88 ? -7.737 8.998 7.910 1.00 97.69 88 CYS A O 1
ATOM 705 N N . PRO A 1 89 ? -6.593 7.487 6.688 1.00 98.19 89 PRO A N 1
ATOM 706 C CA . PRO A 1 89 ? -7.762 6.658 6.431 1.00 98.19 89 PRO A CA 1
ATOM 707 C C . PRO A 1 89 ? -8.264 6.065 7.756 1.00 98.19 89 PRO A C 1
ATOM 709 O O . PRO A 1 89 ? -7.448 5.791 8.638 1.00 98.19 89 PRO A O 1
ATOM 712 N N . PRO A 1 90 ? -9.581 5.839 7.913 1.00 98.00 90 PRO A N 1
ATOM 713 C CA . PRO A 1 90 ? -10.195 5.494 9.192 1.00 98.00 90 PRO A CA 1
ATOM 714 C C . PRO A 1 90 ? -9.963 4.019 9.572 1.00 98.00 90 PRO A C 1
ATOM 716 O O . PRO A 1 90 ? -10.902 3.244 9.755 1.00 98.00 90 PRO A O 1
ATOM 719 N N . LEU A 1 91 ? -8.697 3.622 9.674 1.00 97.38 91 LEU A N 1
ATOM 720 C CA . LEU A 1 91 ? -8.228 2.256 9.860 1.00 97.38 91 LEU A CA 1
ATOM 721 C C . LEU A 1 91 ? -7.558 2.102 11.218 1.00 97.38 91 LEU A C 1
ATOM 723 O O . LEU A 1 91 ? -6.852 2.992 11.681 1.00 97.38 91 LEU A O 1
ATOM 727 N N . LEU A 1 92 ? -7.769 0.947 11.840 1.00 95.81 92 LEU A N 1
ATOM 728 C CA . LEU A 1 92 ? -7.149 0.588 13.106 1.00 95.81 92 LEU A CA 1
ATOM 729 C C . LEU A 1 92 ? -6.333 -0.684 12.905 1.00 95.81 92 LEU A C 1
ATOM 731 O O . LEU A 1 92 ? -6.850 -1.665 12.365 1.00 95.81 92 LEU A O 1
ATOM 735 N N . VAL A 1 93 ? -5.081 -0.674 13.356 1.00 93.19 93 VAL A N 1
ATOM 736 C CA . VAL A 1 93 ? -4.270 -1.888 13.405 1.00 93.19 93 VAL A CA 1
ATOM 737 C C . VAL A 1 93 ? -4.602 -2.620 14.698 1.00 93.19 93 VAL A C 1
ATOM 739 O O . VAL A 1 93 ? -4.318 -2.141 15.793 1.00 93.19 93 VAL A O 1
ATOM 742 N N . ILE A 1 94 ? -5.236 -3.781 14.565 1.00 87.19 94 ILE A N 1
ATOM 743 C CA . ILE A 1 94 ? -5.512 -4.694 15.674 1.00 87.19 94 ILE A CA 1
ATOM 744 C C . ILE A 1 94 ? -4.531 -5.849 15.516 1.00 87.19 94 ILE A C 1
ATOM 746 O O . ILE A 1 94 ? -4.491 -6.453 14.448 1.00 87.19 94 ILE A O 1
ATOM 750 N N . PHE A 1 95 ? -3.716 -6.097 16.543 1.00 68.38 95 PHE A N 1
ATOM 751 C CA . PHE A 1 95 ? -2.580 -7.014 16.473 1.00 68.38 95 PHE A CA 1
ATOM 752 C C . PHE A 1 95 ? -2.991 -8.398 15.944 1.00 68.38 95 PHE A C 1
ATOM 754 O O . PHE A 1 95 ? -3.735 -9.131 16.594 1.00 68.38 95 PHE A O 1
ATOM 761 N N . ASP A 1 96 ? -2.489 -8.717 14.755 1.00 60.06 96 ASP A N 1
ATOM 762 C CA . ASP A 1 96 ? -2.547 -10.012 14.084 1.00 60.06 96 ASP A CA 1
ATOM 763 C C . ASP A 1 96 ? -1.201 -10.156 13.350 1.00 60.06 96 ASP A C 1
ATOM 765 O O . ASP A 1 96 ? -0.699 -9.178 12.785 1.00 60.06 96 ASP A O 1
ATOM 769 N N . SER A 1 97 ? -0.557 -11.319 13.424 1.00 57.69 97 SER A N 1
ATOM 770 C CA . SER A 1 97 ? 0.851 -11.535 13.043 1.00 57.69 97 SER A CA 1
ATOM 771 C C . SER A 1 97 ? 1.063 -11.634 11.522 1.00 57.69 97 SER A C 1
ATOM 773 O O . SER A 1 97 ? 1.755 -12.525 11.039 1.00 57.69 97 SER A O 1
ATOM 775 N N . CYS A 1 98 ? 0.422 -10.761 10.745 1.00 63.09 98 CYS A N 1
ATOM 776 C CA . CYS A 1 98 ? 0.395 -10.839 9.287 1.00 63.09 98 CYS A CA 1
ATOM 777 C C . CYS A 1 98 ? 1.670 -10.281 8.627 1.00 63.09 98 CYS A C 1
ATOM 779 O O . CYS A 1 98 ? 2.153 -9.200 8.970 1.00 63.09 98 CYS A O 1
ATOM 781 N N . GLU A 1 99 ? 2.159 -10.989 7.605 1.00 63.00 99 GLU A N 1
ATOM 782 C CA . GLU A 1 99 ? 3.333 -10.623 6.800 1.00 63.00 99 GLU A CA 1
ATOM 783 C C . GLU A 1 99 ? 2.931 -10.338 5.338 1.00 63.00 99 GLU A C 1
ATOM 785 O O . GLU A 1 99 ? 3.054 -11.179 4.455 1.00 63.00 99 GLU A O 1
ATOM 790 N N . GLY A 1 100 ? 2.391 -9.152 5.046 1.00 65.50 100 GLY A N 1
ATOM 791 C CA . GLY A 1 100 ? 2.017 -8.785 3.674 1.00 65.50 100 GLY A CA 1
ATOM 792 C C . GLY A 1 100 ? 3.211 -8.332 2.823 1.00 65.50 100 GLY A C 1
ATOM 793 O O . GLY A 1 100 ? 3.506 -7.138 2.789 1.00 65.50 100 GLY A O 1
ATOM 794 N N . MET A 1 101 ? 3.880 -9.248 2.113 1.00 73.88 101 MET A N 1
ATOM 795 C CA . MET A 1 101 ? 4.795 -8.896 1.010 1.00 73.88 101 MET A CA 1
ATOM 796 C C . MET A 1 101 ? 4.019 -8.682 -0.297 1.00 73.88 101 MET A C 1
ATOM 798 O O . MET A 1 101 ? 2.996 -9.323 -0.526 1.00 73.88 101 MET A O 1
ATOM 802 N N . MET A 1 102 ? 4.501 -7.790 -1.172 1.00 82.25 102 MET A N 1
ATOM 803 C CA . MET A 1 102 ? 3.819 -7.468 -2.435 1.00 82.25 102 MET A CA 1
ATOM 804 C C . MET A 1 102 ? 4.786 -7.420 -3.620 1.00 82.25 102 MET A C 1
ATOM 806 O O . MET A 1 102 ? 5.793 -6.712 -3.586 1.00 82.25 102 MET A O 1
ATOM 810 N N . THR A 1 103 ? 4.438 -8.099 -4.713 1.00 84.94 103 THR A N 1
ATOM 811 C CA . THR A 1 103 ? 5.141 -7.981 -5.999 1.00 84.94 103 THR A CA 1
ATOM 812 C C . THR A 1 103 ? 4.964 -6.575 -6.580 1.00 84.94 103 THR A C 1
ATOM 814 O O . THR A 1 103 ? 3.840 -6.097 -6.739 1.00 84.94 103 THR A O 1
ATOM 817 N N . LEU A 1 104 ? 6.065 -5.910 -6.946 1.00 88.81 104 LEU A N 1
ATOM 818 C CA . LEU A 1 104 ? 6.045 -4.578 -7.562 1.00 88.81 104 LEU A CA 1
ATOM 819 C C . LEU A 1 104 ? 6.032 -4.674 -9.094 1.00 88.81 104 LEU A C 1
ATOM 821 O O . LEU A 1 104 ? 5.179 -4.076 -9.750 1.00 88.81 104 LEU A O 1
ATOM 825 N N . LEU A 1 105 ? 6.957 -5.456 -9.652 1.00 89.56 105 LEU A N 1
ATOM 826 C CA . LEU A 1 105 ? 7.226 -5.572 -11.087 1.00 89.56 105 LEU A CA 1
ATOM 827 C C . LEU A 1 105 ? 7.563 -7.025 -11.428 1.00 89.56 105 LEU A C 1
ATOM 829 O O . LEU A 1 105 ? 8.499 -7.573 -10.848 1.00 89.56 105 LEU A O 1
ATOM 833 N N . LEU A 1 106 ? 6.874 -7.612 -12.408 1.00 93.19 106 LEU A N 1
ATOM 834 C CA . LEU A 1 106 ? 7.273 -8.888 -13.002 1.00 93.19 106 LEU A CA 1
ATOM 835 C C . LEU A 1 106 ? 7.807 -8.677 -14.402 1.00 93.19 106 LEU A C 1
ATOM 837 O O . LEU A 1 106 ? 7.054 -8.402 -15.335 1.00 93.19 106 LEU A O 1
ATOM 841 N N . ALA A 1 107 ? 9.113 -8.846 -14.559 1.00 92.81 107 ALA A N 1
ATOM 842 C CA . ALA A 1 107 ? 9.773 -8.694 -15.840 1.00 92.81 107 ALA A CA 1
ATOM 843 C C . ALA A 1 107 ? 9.891 -10.025 -16.592 1.00 92.81 107 ALA A C 1
ATOM 845 O O . ALA A 1 107 ? 9.947 -11.102 -16.002 1.00 92.81 107 ALA A O 1
ATOM 846 N N . SER A 1 108 ? 10.002 -9.958 -17.923 1.00 92.12 108 SER A N 1
ATOM 847 C CA . SER A 1 108 ? 10.278 -11.148 -18.747 1.00 92.12 108 SER A CA 1
ATOM 848 C C . SER A 1 108 ? 11.607 -11.821 -18.390 1.00 92.12 108 SER A C 1
ATOM 850 O O . SER A 1 108 ? 11.728 -13.034 -18.525 1.00 92.12 108 SER A O 1
ATOM 852 N N . ASN A 1 109 ? 12.597 -11.039 -17.945 1.00 93.38 109 ASN A N 1
ATOM 853 C CA . ASN A 1 109 ? 13.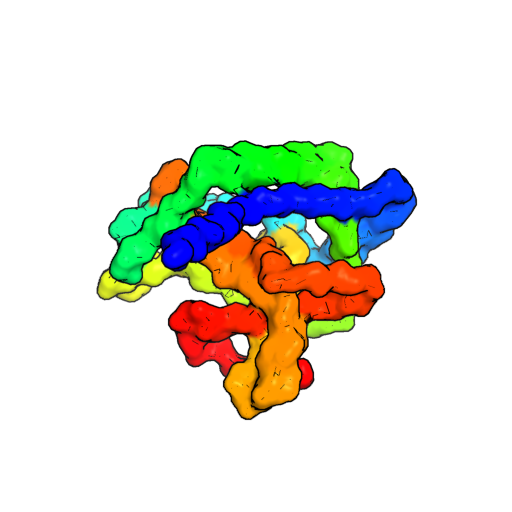803 -11.563 -17.312 1.00 93.38 109 ASN A CA 1
ATOM 854 C C . ASN A 1 109 ? 13.603 -11.538 -15.785 1.00 93.38 109 ASN A C 1
ATOM 856 O O . ASN A 1 109 ? 13.548 -10.434 -15.236 1.00 93.38 109 ASN A O 1
ATOM 860 N N . PRO A 1 110 ? 13.555 -12.697 -15.100 1.00 91.38 110 PRO A N 1
ATOM 861 C CA . PRO A 1 110 ? 13.320 -12.763 -13.658 1.00 91.38 110 PRO A CA 1
ATOM 862 C C . PRO A 1 110 ? 14.300 -11.939 -12.815 1.00 91.38 110 PRO A C 1
ATOM 864 O O . PRO A 1 110 ? 13.908 -11.418 -11.778 1.00 91.38 110 PRO A O 1
ATOM 867 N N . SER A 1 111 ? 15.545 -11.734 -13.267 1.00 92.56 111 SER A N 1
ATOM 868 C CA . SER A 1 111 ? 16.524 -10.913 -12.531 1.00 92.56 111 SER A CA 1
ATOM 869 C C . SER A 1 111 ? 16.217 -9.410 -12.533 1.00 92.56 111 SER A C 1
ATOM 871 O O . SER A 1 111 ? 16.892 -8.644 -11.848 1.00 92.56 111 SER A O 1
ATOM 873 N N . LYS A 1 112 ? 15.217 -8.974 -13.311 1.00 93.50 112 LYS A N 1
ATOM 874 C CA . LYS A 1 112 ? 14.714 -7.593 -13.344 1.00 93.50 112 LYS A CA 1
ATOM 875 C C . LYS A 1 112 ? 13.380 -7.421 -12.614 1.00 93.50 112 LYS A C 1
ATOM 877 O O . LYS A 1 112 ? 12.877 -6.300 -12.565 1.00 93.50 112 LYS A O 1
ATOM 882 N N . SER A 1 113 ? 12.794 -8.500 -12.096 1.00 95.38 113 SER A N 1
ATOM 883 C CA . SER A 1 113 ? 11.584 -8.420 -11.281 1.00 95.38 113 SER A CA 1
ATOM 884 C C . SER A 1 113 ? 11.894 -7.763 -9.937 1.00 95.38 113 SER A C 1
ATOM 886 O O . SER A 1 113 ? 13.005 -7.878 -9.420 1.00 95.38 113 SER A O 1
ATOM 888 N N . LEU A 1 114 ? 10.914 -7.054 -9.382 1.00 96.19 114 LEU A N 1
ATOM 889 C CA . LEU A 1 114 ? 11.049 -6.318 -8.129 1.00 96.19 114 LEU A CA 1
ATOM 890 C C . LEU A 1 114 ? 9.910 -6.677 -7.180 1.00 96.19 114 LEU A C 1
ATOM 892 O O . LEU A 1 114 ? 8.754 -6.810 -7.590 1.00 96.19 114 LEU A O 1
ATOM 896 N N . VAL A 1 115 ? 10.240 -6.738 -5.896 1.00 94.62 115 VAL A N 1
ATOM 897 C CA . VAL A 1 115 ? 9.314 -6.967 -4.786 1.00 94.62 115 VAL A CA 1
ATOM 898 C C . VAL A 1 115 ? 9.414 -5.804 -3.797 1.00 94.62 115 VAL A C 1
ATOM 900 O O . VAL A 1 115 ? 10.469 -5.183 -3.664 1.00 94.62 115 VAL A O 1
ATOM 903 N N . ILE A 1 116 ? 8.307 -5.479 -3.132 1.00 94.75 116 ILE A N 1
ATOM 904 C CA . ILE A 1 116 ? 8.287 -4.557 -1.997 1.00 94.75 116 ILE A CA 1
ATOM 905 C C . ILE A 1 116 ? 8.594 -5.370 -0.739 1.00 94.75 116 ILE A C 1
ATOM 907 O O . ILE A 1 116 ? 7.818 -6.254 -0.375 1.00 94.75 116 ILE A O 1
ATOM 911 N N . CYS A 1 117 ? 9.699 -5.037 -0.070 1.00 93.12 117 CYS A N 1
ATOM 912 C CA . CYS A 1 117 ? 10.100 -5.628 1.205 1.00 93.12 117 CYS A CA 1
ATOM 913 C C . CYS A 1 117 ? 9.814 -4.634 2.332 1.00 93.12 117 CYS A C 1
ATOM 915 O O . CYS A 1 117 ? 10.619 -3.728 2.552 1.00 93.12 117 CYS A O 1
ATOM 917 N N . PRO A 1 118 ? 8.683 -4.752 3.045 1.00 93.06 118 PRO A N 1
ATOM 918 C CA . PRO A 1 118 ? 8.381 -3.830 4.123 1.00 93.06 118 PRO A CA 1
ATOM 919 C C . PRO A 1 118 ? 9.072 -4.230 5.435 1.00 93.06 118 PRO A C 1
ATOM 921 O O . PRO A 1 118 ? 8.518 -3.972 6.485 1.00 93.06 118 PRO A O 1
ATOM 924 N N . ASP A 1 119 ? 10.230 -4.892 5.428 1.00 91.19 119 ASP A N 1
ATOM 925 C CA . ASP A 1 119 ? 10.876 -5.491 6.611 1.00 91.19 119 ASP A CA 1
ATOM 926 C C . ASP A 1 119 ? 11.430 -4.459 7.607 1.00 91.19 119 ASP A C 1
ATOM 928 O O . ASP A 1 119 ? 11.324 -4.649 8.814 1.00 91.19 119 ASP A O 1
ATOM 932 N N . LYS A 1 120 ? 11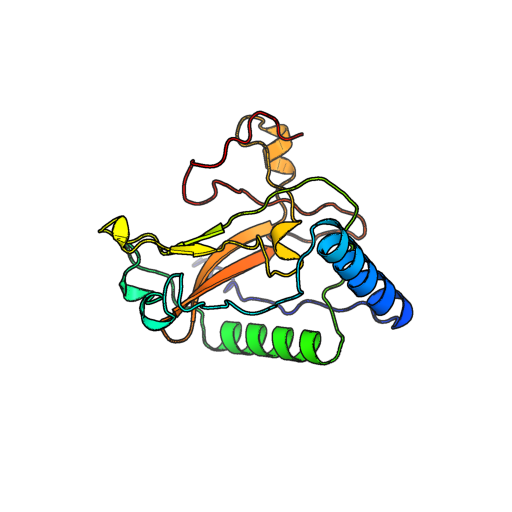.980 -3.350 7.102 1.00 93.81 120 LYS A N 1
ATOM 933 C CA . LYS A 1 120 ? 12.541 -2.252 7.913 1.00 93.81 120 LYS A CA 1
ATOM 934 C C . LYS A 1 120 ? 11.678 -0.995 7.893 1.00 93.81 120 LYS A C 1
ATOM 936 O O . LYS A 1 120 ? 11.705 -0.207 8.835 1.00 93.81 120 LYS A O 1
ATOM 941 N N . ARG A 1 121 ? 10.956 -0.773 6.790 1.00 95.69 121 ARG A N 1
ATOM 942 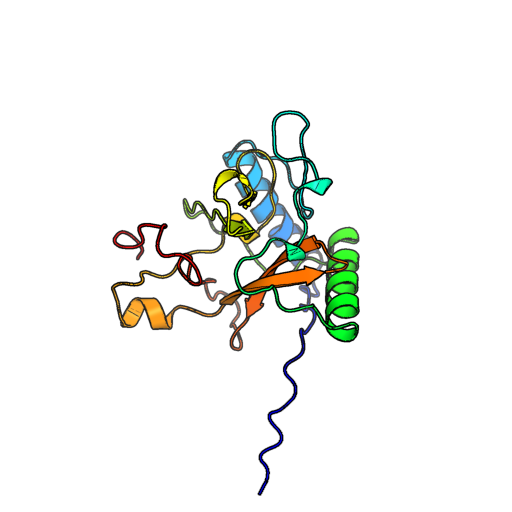C CA . ARG A 1 121 ? 10.174 0.441 6.524 1.00 95.69 121 ARG A CA 1
ATOM 943 C C . ARG A 1 121 ? 8.839 0.079 5.900 1.00 95.69 121 ARG A C 1
ATOM 945 O O . ARG A 1 121 ? 8.800 -0.755 5.002 1.00 95.69 121 ARG A O 1
ATOM 952 N N . GLY A 1 122 ? 7.755 0.713 6.330 1.00 95.06 122 GLY A N 1
ATOM 953 C CA . GLY A 1 122 ? 6.452 0.496 5.704 1.00 95.06 122 GLY A CA 1
ATOM 954 C C . GLY A 1 122 ? 5.318 1.290 6.335 1.00 95.06 122 GLY A C 1
ATOM 955 O O . GLY A 1 122 ? 5.514 2.054 7.278 1.00 95.06 122 GLY A O 1
ATOM 956 N N . ASN A 1 123 ? 4.116 1.087 5.808 1.00 95.62 123 ASN A N 1
ATOM 957 C CA . ASN A 1 123 ? 2.883 1.705 6.286 1.00 95.62 123 ASN A CA 1
ATOM 958 C C . ASN A 1 123 ? 1.847 0.629 6.647 1.00 95.62 123 ASN A C 1
ATOM 960 O O . ASN A 1 123 ? 2.168 -0.544 6.819 1.00 95.62 123 ASN A O 1
ATOM 964 N N . ILE A 1 124 ? 0.578 1.018 6.757 1.00 94.75 124 ILE A N 1
ATOM 965 C CA . ILE A 1 124 ? -0.504 0.120 7.168 1.00 94.75 124 ILE A CA 1
ATOM 966 C C . ILE A 1 124 ? -0.744 -1.066 6.217 1.00 94.75 124 ILE A C 1
ATOM 968 O O . ILE A 1 124 ? -1.270 -2.091 6.645 1.00 94.75 124 ILE A O 1
ATOM 972 N N . ALA A 1 125 ? -0.344 -0.963 4.944 1.00 94.75 125 ALA A N 1
ATOM 973 C CA . ALA A 1 125 ? -0.649 -1.960 3.919 1.00 94.75 125 ALA A CA 1
ATOM 974 C C . ALA A 1 125 ? -0.109 -3.363 4.249 1.00 94.75 125 ALA A C 1
ATOM 976 O O . ALA A 1 125 ? -0.768 -4.354 3.936 1.00 94.75 125 ALA A O 1
ATOM 977 N N . ARG A 1 126 ? 1.046 -3.459 4.928 1.00 92.19 126 ARG A N 1
ATOM 978 C CA . ARG A 1 126 ? 1.653 -4.750 5.312 1.00 92.19 126 ARG A CA 1
ATOM 979 C C . ARG A 1 126 ? 0.847 -5.536 6.352 1.00 92.19 126 ARG A C 1
ATOM 981 O O . ARG A 1 126 ? 1.053 -6.736 6.484 1.00 92.19 126 ARG A O 1
ATOM 988 N N . PHE A 1 127 ? -0.031 -4.859 7.096 1.00 92.56 127 PHE A N 1
ATOM 989 C CA . PHE A 1 127 ? -0.835 -5.442 8.177 1.00 92.56 127 PHE A CA 1
ATOM 990 C C . PHE A 1 127 ? -2.233 -5.880 7.714 1.00 92.56 127 PHE A C 1
ATOM 992 O O . PHE A 1 127 ? -3.035 -6.358 8.515 1.00 92.56 127 PHE A O 1
ATOM 999 N N . ILE A 1 128 ? -2.564 -5.693 6.435 1.00 92.81 128 ILE A N 1
ATOM 1000 C CA . ILE A 1 128 ? -3.854 -6.111 5.887 1.00 92.81 128 ILE A CA 1
ATOM 1001 C C . ILE A 1 128 ? -3.814 -7.606 5.589 1.00 92.81 128 ILE A C 1
ATOM 1003 O O . ILE A 1 128 ? -2.875 -8.079 4.963 1.00 92.81 128 ILE A O 1
ATOM 1007 N N . ASN A 1 129 ? -4.858 -8.329 5.996 1.00 90.44 129 ASN A N 1
ATOM 1008 C CA . ASN A 1 129 ? -4.902 -9.784 5.931 1.00 90.44 129 ASN A CA 1
ATOM 1009 C C . ASN A 1 129 ? -5.072 -10.301 4.496 1.00 90.44 129 ASN A C 1
ATOM 1011 O O . ASN A 1 129 ? -5.707 -9.667 3.644 1.00 90.44 129 ASN A O 1
ATOM 1015 N N . GLY A 1 130 ? -4.565 -11.507 4.261 1.00 90.94 130 GLY A N 1
ATOM 1016 C CA . GLY A 1 130 ? -4.842 -12.272 3.054 1.00 90.94 130 GLY A CA 1
ATOM 1017 C C . GLY A 1 130 ? -6.040 -13.202 3.234 1.00 90.94 130 GLY A C 1
ATOM 1018 O O . GLY A 1 130 ? -6.328 -13.652 4.342 1.00 90.94 130 GLY A O 1
ATOM 1019 N N . ILE A 1 131 ? -6.748 -13.514 2.151 1.00 92.56 131 ILE A N 1
ATOM 1020 C CA . ILE A 1 131 ? -7.758 -14.584 2.156 1.00 92.56 131 ILE A CA 1
ATOM 1021 C C . ILE A 1 131 ? -7.117 -15.967 2.005 1.00 92.56 131 ILE A C 1
ATOM 1023 O O . ILE A 1 131 ? -6.088 -16.124 1.352 1.00 92.56 131 ILE A O 1
ATOM 1027 N N . ASN A 1 132 ? -7.772 -17.000 2.537 1.00 91.56 132 ASN A N 1
ATOM 1028 C CA . ASN A 1 132 ? -7.437 -18.380 2.202 1.00 91.56 132 ASN A CA 1
ATOM 1029 C C . ASN A 1 132 ? -7.979 -18.732 0.800 1.00 91.56 132 ASN A C 1
ATOM 1031 O O . ASN A 1 132 ? -9.190 -18.874 0.612 1.00 91.56 132 ASN A O 1
ATOM 1035 N N . ASN A 1 133 ? -7.098 -18.911 -0.192 1.00 91.25 133 ASN A N 1
ATOM 1036 C CA . ASN A 1 133 ? -7.492 -19.233 -1.570 1.00 91.25 133 ASN A CA 1
ATOM 1037 C C . ASN A 1 133 ? -8.120 -20.638 -1.747 1.00 91.25 133 ASN A C 1
ATOM 1039 O O . ASN A 1 133 ? -8.661 -20.921 -2.822 1.00 91.25 133 ASN A O 1
ATOM 1043 N N . PHE A 1 134 ? -8.100 -21.496 -0.719 1.00 90.12 134 PHE A N 1
ATOM 1044 C CA . PHE A 1 134 ? -8.587 -22.883 -0.764 1.00 90.12 134 PHE A CA 1
ATOM 1045 C C . PHE A 1 134 ? -9.975 -23.075 -0.135 1.00 90.12 134 PHE A C 1
ATOM 1047 O O . PHE A 1 134 ? -10.589 -24.120 -0.336 1.00 90.12 134 PHE A O 1
ATOM 1054 N N . SER A 1 135 ? -10.512 -22.068 0.565 1.00 92.00 135 SER A N 1
ATOM 1055 C CA . SER A 1 135 ? -11.866 -22.100 1.137 1.00 92.00 135 SER A CA 1
ATOM 1056 C C . SER A 1 135 ? -12.803 -21.133 0.392 1.00 92.00 135 SER A C 1
ATOM 1058 O O . SER A 1 135 ? -12.544 -19.925 0.362 1.00 92.00 135 SER A O 1
ATOM 1060 N N . PRO A 1 136 ? -13.918 -21.615 -0.197 1.00 90.38 136 PRO A N 1
ATOM 1061 C CA . PRO A 1 136 ? -14.939 -20.752 -0.795 1.00 90.38 136 PRO A CA 1
ATOM 1062 C C . PRO A 1 136 ? -15.515 -19.720 0.183 1.00 90.38 136 PRO A C 1
ATOM 1064 O O . PRO A 1 136 ? -15.820 -18.595 -0.212 1.00 90.38 136 PRO A O 1
ATOM 1067 N N . GLU A 1 137 ? -15.649 -20.076 1.459 1.00 90.81 137 GLU A N 1
ATOM 1068 C CA . GLU A 1 137 ? -16.128 -19.201 2.528 1.00 90.81 137 GLU A CA 1
ATOM 1069 C C . GLU A 1 137 ? -15.116 -18.092 2.825 1.00 90.81 137 GLU A C 1
ATOM 1071 O O . GLU A 1 137 ? -15.500 -16.927 2.922 1.00 90.81 137 GLU A O 1
ATOM 1076 N N . ALA A 1 138 ? -13.823 -18.421 2.897 1.00 89.56 138 ALA A N 1
ATOM 1077 C CA . ALA A 1 138 ? -12.771 -17.432 3.112 1.00 89.56 138 ALA A CA 1
ATOM 1078 C C . ALA A 1 138 ? -12.659 -16.436 1.947 1.00 89.56 138 ALA A C 1
ATOM 1080 O O . ALA A 1 138 ? -12.475 -15.242 2.181 1.00 89.56 138 ALA A O 1
ATOM 1081 N N . LYS A 1 139 ? -12.874 -16.877 0.698 1.00 90.38 139 LYS A N 1
ATOM 1082 C CA . LYS A 1 139 ? -12.926 -15.978 -0.473 1.00 90.38 139 LYS A CA 1
ATOM 1083 C C . LYS A 1 139 ? -14.003 -14.898 -0.349 1.00 90.38 139 LYS A C 1
ATOM 1085 O O . LYS A 1 139 ? -13.804 -13.786 -0.830 1.00 90.38 139 LYS A O 1
ATOM 1090 N N . LYS A 1 140 ? -15.120 -15.177 0.336 1.00 92.81 140 LYS A N 1
ATOM 1091 C CA . LYS A 1 140 ? -16.190 -14.187 0.574 1.00 92.81 140 LYS A CA 1
ATOM 1092 C C . LYS A 1 140 ? -15.766 -13.064 1.531 1.00 92.81 140 LYS A C 1
ATOM 1094 O O . LYS A 1 140 ? -16.421 -12.024 1.548 1.00 92.81 140 LYS A O 1
ATOM 1099 N N . LYS A 1 141 ? -14.685 -13.245 2.304 1.00 93.12 141 LYS A N 1
ATOM 1100 C CA . LYS A 1 141 ? -14.139 -12.208 3.196 1.00 93.12 141 LYS A CA 1
ATOM 1101 C C . LYS A 1 141 ? -13.442 -11.081 2.427 1.00 93.12 141 LYS A C 1
ATOM 1103 O O . LYS A 1 141 ? -13.298 -9.993 2.976 1.00 93.12 141 LYS A O 1
ATOM 1108 N N . GLN A 1 142 ? -13.037 -11.312 1.171 1.00 96.06 142 GLN A N 1
ATOM 1109 C CA . GLN A 1 142 ? -12.348 -10.311 0.361 1.00 96.06 142 GLN A CA 1
ATOM 1110 C C . GLN A 1 142 ? -13.200 -9.044 0.200 1.00 96.06 142 GLN A C 1
ATOM 1112 O O . GLN A 1 142 ? -14.313 -9.071 -0.331 1.00 96.06 142 GLN A O 1
ATOM 1117 N N . ASN A 1 143 ? -12.651 -7.918 0.639 1.00 97.25 143 ASN A N 1
ATOM 1118 C CA . ASN A 1 143 ? -13.271 -6.597 0.533 1.00 97.25 143 ASN A CA 1
ATOM 1119 C C . ASN A 1 143 ? -12.323 -5.537 -0.037 1.00 97.25 143 ASN A C 1
ATOM 1121 O O . ASN A 1 143 ? -12.764 -4.435 -0.370 1.00 97.25 143 ASN A O 1
ATOM 1125 N N . LEU A 1 144 ? -11.054 -5.896 -0.233 1.00 97.25 144 LEU A N 1
ATOM 1126 C CA . LEU A 1 144 ? -10.060 -5.113 -0.941 1.00 97.25 144 LEU A CA 1
ATOM 1127 C C . LEU A 1 144 ? -9.521 -5.865 -2.163 1.00 97.25 144 LEU A C 1
ATOM 1129 O O . LEU A 1 144 ? -9.544 -7.096 -2.260 1.00 97.25 144 LEU A O 1
ATOM 1133 N N . LYS A 1 145 ? -8.950 -5.102 -3.090 1.00 95.38 145 LYS A N 1
ATOM 1134 C CA . LYS A 1 145 ? -8.131 -5.612 -4.183 1.00 95.38 145 LYS A CA 1
ATOM 1135 C C . LYS A 1 145 ? -6.791 -4.892 -4.204 1.00 95.38 145 LYS A C 1
ATOM 1137 O O . LYS A 1 145 ? -6.754 -3.664 -4.223 1.00 95.38 145 LYS A O 1
ATOM 1142 N N . CYS A 1 146 ? -5.715 -5.669 -4.254 1.00 95.12 146 CYS A N 1
ATOM 1143 C CA . CYS A 1 146 ? -4.382 -5.177 -4.570 1.00 95.12 146 CYS A CA 1
ATOM 1144 C C . CYS A 1 146 ? -4.259 -5.021 -6.095 1.00 95.12 146 CYS A C 1
ATOM 1146 O O . CYS A 1 146 ? -4.569 -5.945 -6.852 1.00 95.12 146 CYS A O 1
ATOM 1148 N N . VAL A 1 147 ? -3.887 -3.832 -6.561 1.00 94.75 147 VAL A N 1
ATOM 1149 C CA . VAL A 1 147 ? -3.775 -3.490 -7.983 1.00 94.75 147 VAL A CA 1
ATOM 1150 C C . VAL A 1 147 ? -2.455 -2.788 -8.257 1.00 94.75 147 VAL A C 1
ATOM 1152 O O . VAL A 1 147 ? -1.973 -2.008 -7.441 1.00 94.75 147 VAL A O 1
ATOM 1155 N N . ARG A 1 148 ? -1.883 -3.048 -9.435 1.00 95.81 148 ARG A N 1
ATOM 1156 C CA . ARG A 1 148 ? -0.638 -2.425 -9.891 1.00 95.81 148 ARG A CA 1
ATOM 1157 C C . ARG A 1 148 ? -0.930 -1.463 -11.031 1.00 95.81 148 ARG A C 1
ATOM 1159 O O . ARG A 1 148 ? -1.709 -1.795 -11.928 1.00 95.81 148 ARG A O 1
ATOM 1166 N N . TYR A 1 149 ? -0.339 -0.278 -10.972 1.00 96.94 149 TYR A N 1
ATOM 1167 C CA . TYR A 1 149 ? -0.472 0.757 -11.992 1.00 96.94 149 TYR A CA 1
ATOM 1168 C C . TYR A 1 149 ? 0.882 1.363 -12.336 1.00 96.94 149 TYR A C 1
ATOM 1170 O O . TYR A 1 149 ? 1.750 1.506 -11.474 1.00 96.94 149 TYR A O 1
ATOM 1178 N N . SER A 1 150 ? 1.019 1.783 -13.590 1.00 97.88 150 SER A N 1
ATOM 1179 C CA . SER A 1 150 ? 2.055 2.715 -14.002 1.00 97.88 150 SER A CA 1
ATOM 1180 C C . SER A 1 150 ? 1.616 4.130 -13.637 1.00 97.88 150 SER A C 1
ATOM 1182 O O . SER A 1 150 ? 0.587 4.608 -14.121 1.00 97.88 150 SER A O 1
ATOM 1184 N N . VAL A 1 151 ? 2.397 4.795 -12.791 1.00 96.69 151 VAL A N 1
ATOM 1185 C CA . VAL A 1 151 ? 2.219 6.201 -12.417 1.00 96.69 151 VAL A CA 1
ATOM 1186 C C . VAL A 1 151 ? 3.498 6.925 -12.799 1.00 96.69 151 VAL A C 1
ATOM 1188 O O . VAL A 1 151 ? 4.567 6.615 -12.276 1.00 96.69 151 VAL A O 1
ATOM 1191 N N . ASN A 1 152 ? 3.410 7.851 -13.756 1.00 94.94 152 ASN A N 1
ATOM 1192 C CA . ASN A 1 152 ? 4.571 8.562 -14.305 1.00 94.94 152 ASN A CA 1
ATOM 1193 C C . ASN A 1 152 ? 5.695 7.617 -14.791 1.00 94.94 152 ASN A C 1
ATOM 1195 O O . ASN A 1 152 ? 6.876 7.923 -14.657 1.00 94.94 152 ASN A O 1
ATOM 1199 N N . GLY A 1 153 ? 5.331 6.449 -15.336 1.00 96.25 153 GLY A N 1
ATOM 1200 C CA . GLY A 1 153 ? 6.276 5.452 -15.854 1.00 96.25 153 GLY A CA 1
ATOM 1201 C C . GLY A 1 153 ? 6.854 4.483 -14.814 1.00 96.25 153 GLY A C 1
ATOM 1202 O O . GLY A 1 153 ? 7.493 3.507 -15.203 1.00 96.25 153 GLY A O 1
ATOM 1203 N N . GLU A 1 154 ? 6.589 4.679 -13.521 1.00 98.19 154 GLU A N 1
ATOM 1204 C CA . GLU A 1 154 ? 7.026 3.784 -12.440 1.00 98.19 154 GLU A CA 1
ATOM 1205 C C . GLU A 1 154 ? 5.888 2.857 -11.994 1.00 98.19 154 GLU A C 1
ATOM 1207 O O . GLU A 1 154 ? 4.716 3.240 -12.028 1.00 98.19 154 GLU A O 1
ATOM 1212 N N . CYS A 1 155 ? 6.214 1.648 -11.533 1.00 98.19 155 CYS A N 1
ATOM 1213 C CA . CYS A 1 155 ? 5.229 0.755 -10.924 1.00 98.19 155 CYS A CA 1
ATOM 1214 C C . CYS A 1 155 ? 4.825 1.288 -9.544 1.00 98.19 155 CYS A C 1
ATOM 1216 O O . CYS A 1 155 ? 5.669 1.734 -8.751 1.00 98.19 155 CYS A O 1
ATOM 1218 N N . ARG A 1 156 ? 3.529 1.196 -9.247 1.00 97.56 156 ARG A N 1
ATOM 1219 C CA . ARG A 1 156 ? 2.925 1.456 -7.938 1.00 97.56 156 ARG A CA 1
ATOM 1220 C C . ARG A 1 156 ? 1.927 0.355 -7.609 1.00 97.56 156 ARG A C 1
ATOM 1222 O O . ARG A 1 156 ? 1.219 -0.119 -8.496 1.00 97.56 156 ARG A O 1
ATOM 1229 N N . VAL A 1 157 ? 1.862 -0.016 -6.335 1.00 96.94 157 VAL A N 1
ATOM 1230 C CA . VAL A 1 157 ? 0.904 -0.987 -5.796 1.00 96.94 157 VAL A CA 1
ATOM 1231 C C . VAL A 1 157 ? -0.088 -0.234 -4.915 1.00 96.94 157 VAL A C 1
ATOM 1233 O O . VAL A 1 157 ? 0.327 0.531 -4.050 1.00 96.94 157 VAL A O 1
ATOM 1236 N N . LEU A 1 158 ? -1.385 -0.420 -5.154 1.00 96.50 158 LEU A N 1
ATOM 1237 C CA . LEU A 1 158 ? -2.471 0.223 -4.415 1.00 96.50 158 LEU A CA 1
ATOM 1238 C C . LEU A 1 158 ? -3.442 -0.837 -3.889 1.00 96.50 158 LEU A C 1
ATOM 1240 O O . LEU A 1 158 ? -3.700 -1.838 -4.558 1.00 96.50 158 LEU A O 1
ATOM 1244 N N . LEU A 1 159 ? -4.040 -0.580 -2.729 1.00 96.81 159 LEU A N 1
ATOM 1245 C CA . LEU A 1 159 ? -5.154 -1.356 -2.191 1.00 96.81 159 LEU A CA 1
ATOM 1246 C C . LEU A 1 159 ? -6.435 -0.537 -2.311 1.00 96.81 159 LEU A C 1
ATOM 1248 O O . LEU A 1 159 ? -6.498 0.598 -1.846 1.00 96.81 159 LEU A O 1
ATOM 1252 N N . VAL A 1 160 ? -7.451 -1.110 -2.952 1.00 97.25 160 VAL A N 1
ATOM 1253 C CA . VAL A 1 160 ? -8.712 -0.420 -3.248 1.00 97.25 160 VAL A CA 1
ATOM 1254 C C . VAL A 1 160 ? -9.879 -1.256 -2.744 1.00 97.25 160 VAL A C 1
ATOM 1256 O O . VAL A 1 160 ? -9.924 -2.462 -2.989 1.00 97.25 160 VAL A O 1
ATOM 1259 N N . ALA A 1 161 ? -10.837 -0.622 -2.069 1.00 97.69 161 ALA A N 1
ATOM 1260 C CA . ALA A 1 161 ? -12.072 -1.280 -1.662 1.00 97.69 161 ALA A CA 1
ATOM 1261 C C . ALA A 1 161 ? -12.882 -1.745 -2.881 1.00 97.69 161 ALA A C 1
ATOM 1263 O O . ALA A 1 161 ? -13.055 -1.010 -3.855 1.00 97.69 161 ALA A O 1
ATOM 1264 N N . THR A 1 162 ? -13.378 -2.982 -2.841 1.00 95.88 162 THR A N 1
ATOM 1265 C CA . THR A 1 162 ? -14.187 -3.569 -3.926 1.00 95.88 162 THR A CA 1
ATOM 1266 C C . THR A 1 162 ? -15.686 -3.520 -3.655 1.00 95.88 162 THR A C 1
ATOM 1268 O O . THR A 1 162 ? -16.479 -3.856 -4.535 1.00 95.88 162 THR A O 1
ATOM 1271 N N . ARG A 1 163 ? -16.064 -3.126 -2.440 1.00 95.94 163 ARG A N 1
ATOM 1272 C CA . ARG A 1 163 ? -17.428 -2.909 -1.955 1.00 95.94 163 ARG A CA 1
ATOM 1273 C C . ARG A 1 163 ? -17.388 -1.949 -0.769 1.00 95.94 163 ARG A C 1
ATOM 1275 O O . ARG A 1 163 ? -16.304 -1.654 -0.270 1.00 95.94 163 ARG A O 1
ATOM 1282 N N . ASP A 1 164 ? -18.552 -1.527 -0.298 1.00 97.12 164 ASP A N 1
ATOM 1283 C CA . ASP A 1 164 ? -18.654 -0.778 0.952 1.00 97.12 164 ASP A CA 1
ATOM 1284 C C . ASP A 1 164 ? -18.192 -1.648 2.133 1.00 97.12 164 ASP A C 1
ATOM 1286 O O . ASP A 1 164 ? -18.423 -2.866 2.166 1.00 97.12 164 ASP A O 1
ATOM 1290 N N . ILE A 1 165 ? -17.498 -1.014 3.079 1.00 98.06 165 ILE A N 1
ATOM 1291 C CA . ILE A 1 165 ? -16.863 -1.654 4.235 1.00 98.06 165 ILE A CA 1
ATOM 1292 C C . ILE A 1 165 ? -17.412 -0.989 5.490 1.00 98.06 165 ILE A C 1
ATOM 1294 O O . ILE A 1 165 ? -17.315 0.229 5.650 1.00 98.06 165 ILE A O 1
ATOM 1298 N N . ALA A 1 166 ? -18.010 -1.785 6.373 1.00 97.75 166 ALA A N 1
ATOM 1299 C CA . ALA A 1 166 ? -18.590 -1.266 7.603 1.00 97.75 166 ALA A CA 1
ATOM 1300 C C . ALA A 1 166 ? -17.509 -0.958 8.653 1.00 97.75 166 ALA A C 1
ATOM 1302 O O . ALA A 1 166 ? -16.438 -1.569 8.686 1.00 97.75 166 ALA A O 1
ATOM 1303 N N . LYS A 1 167 ? -17.804 -0.039 9.579 1.00 96.62 167 LYS A N 1
ATOM 1304 C CA . LYS A 1 167 ? -16.947 0.199 10.750 1.00 96.62 167 LYS A CA 1
ATOM 1305 C C . LYS A 1 167 ? -16.780 -1.102 11.546 1.00 96.62 167 LYS A C 1
ATOM 1307 O O . LYS A 1 167 ? -17.766 -1.747 11.887 1.00 96.62 167 LYS A O 1
ATOM 1312 N N . GLY A 1 168 ? -15.535 -1.444 11.879 1.00 94.56 168 GLY A N 1
ATOM 1313 C CA . GLY A 1 168 ? -15.190 -2.666 12.619 1.00 94.56 168 GLY A CA 1
ATOM 1314 C C . GLY A 1 168 ? -15.024 -3.909 11.742 1.00 94.56 168 GLY A C 1
ATOM 1315 O O . GLY A 1 168 ? -14.610 -4.953 12.241 1.00 94.56 168 GLY A O 1
ATOM 1316 N N . GLU A 1 169 ? -15.300 -3.811 10.442 1.00 95.94 169 GLU A N 1
ATOM 1317 C CA . GLU A 1 169 ? -15.049 -4.898 9.507 1.00 95.94 169 GLU A CA 1
ATOM 1318 C C . GLU A 1 169 ? -13.543 -5.050 9.233 1.00 95.94 169 GLU A C 1
ATOM 1320 O O . GLU A 1 169 ? -12.834 -4.069 9.002 1.00 95.94 169 GLU A O 1
ATOM 1325 N N . ARG A 1 170 ? -13.040 -6.290 9.256 1.00 94.12 170 ARG A N 1
ATOM 1326 C CA . ARG A 1 170 ? -11.625 -6.578 8.984 1.00 94.12 170 ARG A CA 1
ATOM 1327 C C . ARG A 1 170 ? -11.351 -6.556 7.477 1.00 94.12 170 ARG A C 1
ATOM 1329 O O . ARG A 1 170 ? -12.173 -7.007 6.683 1.00 94.12 170 ARG A O 1
ATOM 1336 N N . LEU A 1 171 ? -10.189 -6.038 7.093 1.00 95.00 171 LEU A N 1
ATOM 1337 C CA . LEU A 1 171 ? -9.779 -5.898 5.698 1.00 95.00 171 LEU A CA 1
ATOM 1338 C C . LEU A 1 171 ? -9.044 -7.142 5.198 1.00 95.00 171 LEU A C 1
ATOM 1340 O O . LEU A 1 171 ? -8.090 -7.588 5.837 1.00 95.00 171 LEU A O 1
ATOM 1344 N N . TYR A 1 172 ? -9.463 -7.643 4.036 1.00 94.38 172 TYR A N 1
ATOM 1345 C CA . TYR A 1 172 ? -8.866 -8.789 3.361 1.00 94.38 172 TYR A CA 1
ATOM 1346 C C . TYR A 1 172 ? -8.687 -8.525 1.866 1.00 94.38 172 TYR A C 1
ATOM 1348 O O . TYR A 1 172 ? -9.619 -8.074 1.187 1.00 94.38 172 TYR A O 1
ATOM 1356 N N . TYR A 1 173 ? -7.522 -8.887 1.335 1.00 94.75 173 TYR A N 1
ATOM 1357 C CA . TYR A 1 173 ? -7.279 -8.977 -0.106 1.00 94.75 173 TYR A CA 1
ATOM 1358 C C . TYR A 1 173 ? -6.703 -10.341 -0.488 1.00 94.75 173 TYR A C 1
ATOM 1360 O O . TYR A 1 173 ? -6.318 -11.143 0.357 1.00 94.75 173 TYR A O 1
ATO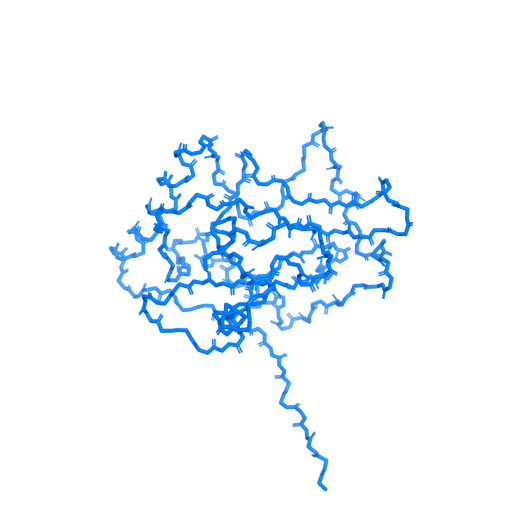M 1368 N N . ASP A 1 174 ? -6.675 -10.621 -1.784 1.00 93.25 174 ASP A N 1
ATOM 1369 C CA . ASP A 1 174 ? -6.029 -11.816 -2.312 1.00 93.25 174 ASP A CA 1
ATOM 1370 C C . ASP A 1 174 ? -4.520 -11.585 -2.460 1.00 93.25 174 ASP A C 1
ATOM 1372 O O . ASP A 1 174 ? -4.098 -10.836 -3.346 1.00 93.25 174 ASP A O 1
ATOM 1376 N N . TYR A 1 175 ? -3.718 -12.216 -1.594 1.00 90.81 175 TYR A N 1
ATOM 1377 C CA . TYR A 1 175 ? -2.250 -12.194 -1.686 1.00 90.81 175 TYR A CA 1
ATOM 1378 C C . TYR A 1 175 ? -1.769 -12.817 -3.001 1.00 90.81 175 TYR A C 1
ATOM 1380 O O . TYR A 1 175 ? -0.759 -12.387 -3.551 1.00 90.81 175 TYR A O 1
ATOM 1388 N N . ASN A 1 176 ? -2.539 -13.765 -3.541 1.00 88.12 176 ASN A N 1
ATOM 1389 C CA . ASN A 1 176 ? -2.254 -14.458 -4.788 1.00 88.12 176 ASN A CA 1
ATOM 1390 C C . ASN A 1 176 ? -3.041 -13.886 -5.981 1.00 88.12 176 ASN A C 1
ATOM 1392 O O . ASN A 1 176 ? -3.307 -14.570 -6.969 1.00 88.12 176 ASN A O 1
ATOM 1396 N N . GLY A 1 177 ? -3.431 -12.607 -5.918 1.00 82.12 177 GLY A N 1
ATOM 1397 C CA . GLY A 1 177 ? -4.226 -11.959 -6.967 1.00 82.12 177 GLY A CA 1
ATOM 1398 C C . GLY A 1 177 ? -3.510 -11.793 -8.318 1.00 82.12 177 GLY A C 1
ATOM 1399 O O . GLY A 1 177 ? -4.135 -11.333 -9.278 1.00 82.12 177 GLY A O 1
ATOM 1400 N N . TYR A 1 178 ? -2.218 -12.129 -8.398 1.00 82.06 178 TYR A N 1
ATOM 1401 C CA . TYR A 1 178 ? -1.440 -12.122 -9.636 1.00 82.06 178 TYR A CA 1
ATOM 1402 C C . TYR A 1 178 ? -0.558 -13.369 -9.765 1.00 82.06 178 TYR A C 1
ATOM 1404 O O . TYR A 1 178 ? -0.762 -14.171 -10.674 1.00 82.06 178 TYR A O 1
ATOM 1412 N N . GLU A 1 179 ? 0.383 -13.553 -8.841 1.00 83.31 179 GLU A N 1
ATOM 1413 C CA . GLU A 1 179 ? 1.185 -14.776 -8.710 1.00 83.31 179 GLU A CA 1
ATOM 1414 C C . GLU A 1 179 ? 0.585 -15.691 -7.639 1.00 83.31 179 GLU A C 1
ATOM 1416 O O . GLU A 1 179 ? -0.205 -15.223 -6.831 1.00 83.31 179 GLU A O 1
ATOM 1421 N N . HIS A 1 180 ? 0.949 -16.976 -7.614 1.00 82.56 180 HIS A N 1
ATOM 1422 C CA . HIS A 1 180 ? 0.426 -17.957 -6.644 1.00 82.56 180 HIS A CA 1
ATOM 1423 C C . HIS A 1 180 ? 1.512 -18.432 -5.663 1.00 82.56 180 HIS A C 1
ATOM 1425 O O . HIS A 1 180 ? 1.554 -19.601 -5.285 1.00 82.56 180 HIS A O 1
ATOM 1431 N N . GLU A 1 181 ? 2.417 -17.527 -5.292 1.00 81.00 181 GLU A N 1
ATOM 1432 C CA . GLU A 1 181 ? 3.631 -17.840 -4.525 1.00 81.00 181 GLU A CA 1
ATOM 1433 C C . GLU A 1 181 ? 3.416 -17.778 -3.004 1.00 81.00 181 GLU A C 1
ATOM 1435 O O . GLU A 1 181 ? 4.251 -18.265 -2.243 1.00 81.00 181 GLU A O 1
ATOM 1440 N N . TYR A 1 182 ? 2.304 -17.200 -2.529 1.00 80.00 182 TYR A N 1
ATOM 1441 C CA . TYR A 1 182 ? 2.049 -17.065 -1.097 1.00 80.00 182 TYR A CA 1
ATOM 1442 C C . TYR A 1 182 ? 1.224 -18.251 -0.567 1.00 80.00 182 TYR A C 1
ATOM 1444 O O . TYR A 1 182 ? 0.070 -18.432 -0.971 1.00 80.00 182 TYR A O 1
ATOM 1452 N N . PRO A 1 183 ? 1.740 -19.068 0.370 1.00 84.12 183 PRO A N 1
ATOM 1453 C CA . PRO A 1 183 ? 0.999 -20.210 0.893 1.00 84.12 183 PRO A CA 1
ATOM 1454 C C . PRO A 1 183 ? -0.117 -19.756 1.845 1.00 84.12 183 PRO A C 1
ATOM 1456 O O . PRO A 1 183 ? 0.143 -19.408 2.989 1.00 84.12 183 PRO A O 1
ATOM 1459 N N . THR A 1 184 ? -1.380 -19.821 1.417 1.00 85.62 184 THR A N 1
ATOM 1460 C CA . THR A 1 184 ? -2.527 -19.345 2.225 1.00 85.62 184 THR A CA 1
ATOM 1461 C C . THR A 1 184 ? -3.317 -20.452 2.924 1.00 85.62 184 THR A C 1
ATOM 1463 O O . THR A 1 184 ? -4.374 -20.184 3.485 1.00 85.62 184 THR A O 1
ATOM 1466 N N . HIS A 1 185 ? -2.871 -21.711 2.872 1.00 84.25 185 HIS A N 1
ATOM 1467 C CA . HIS A 1 185 ? -3.617 -22.851 3.436 1.00 84.25 185 HIS A CA 1
ATOM 1468 C C . HIS A 1 185 ? -3.891 -22.709 4.939 1.00 84.25 185 HIS A C 1
ATOM 1470 O O . HIS A 1 185 ? -4.910 -23.191 5.424 1.00 84.25 185 HIS A O 1
ATOM 1476 N N . HIS A 1 186 ? -2.981 -22.046 5.654 1.00 81.06 186 HIS A N 1
ATOM 1477 C CA . HIS A 1 186 ? -3.053 -21.821 7.095 1.00 81.06 186 HIS A CA 1
ATOM 1478 C C . HIS A 1 186 ? -3.843 -20.558 7.474 1.00 81.06 186 HIS A C 1
ATOM 1480 O O . HIS A 1 186 ? -4.013 -20.288 8.660 1.00 81.06 186 HIS A O 1
ATOM 1486 N N . PHE A 1 187 ? -4.307 -19.773 6.494 1.00 83.94 187 PHE A N 1
ATOM 1487 C CA . PHE A 1 187 ? -5.109 -18.581 6.763 1.00 83.94 187 PHE A CA 1
ATOM 1488 C C . PHE A 1 187 ? -6.515 -18.973 7.232 1.00 83.94 187 PHE A C 1
ATOM 1490 O O . PHE A 1 187 ? -7.103 -19.938 6.729 1.00 83.94 187 PHE A O 1
ATOM 1497 N N . VAL A 1 188 ? -7.045 -18.191 8.178 1.00 73.69 188 VAL A N 1
ATOM 1498 C CA . VAL A 1 188 ? -8.340 -18.403 8.853 1.00 73.69 188 VAL A CA 1
ATOM 1499 C C . VAL A 1 188 ? -9.501 -17.770 8.095 1.00 73.69 188 VAL A C 1
ATOM 1501 O O . VAL A 1 188 ? -9.390 -16.634 7.579 1.00 73.69 188 VAL A O 1
#

InterPro domains:
  IPR001214 SET domain [PF00856] (60-176)
  IPR001214 SET domain [PS50280] (42-176)
  IPR046341 SET domain superfamily [G3DSA:2.170.270.10] (1-98)
  IPR046341 SET domain superfamily [G3DS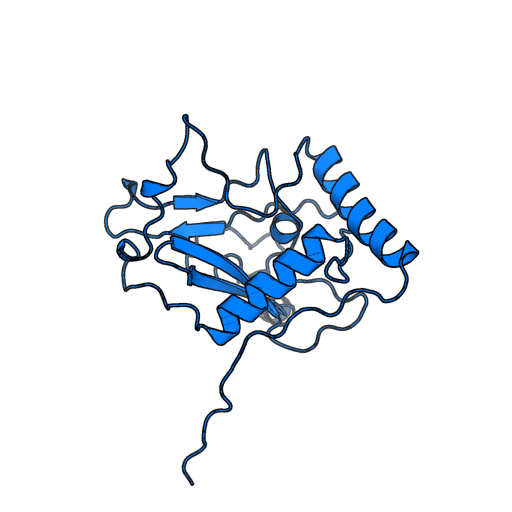A:2.170.270.10] (99-188)
  IPR046341 SET domain superfamily [SSF82199] (77-176)
  IPR053114 Histone-lysine N-methyltransferase ATXR5/ATXR6 [PTHR48458] (96-188)

pLDDT: mean 91.23, std 11.67, range [35.81, 98.38]

Foldseek 3Di:
DPPPDDDDADAAAAFDPDLVLLVQQVVQFVVVCVVLQADEDPDQDDDPVGDHQVLQFQVQADVGFAAHDPRNVVSVVVNVVCVVVSRHHSDGQDDDPAAQKAWFGDGPPNVSTDIRDPNHYYGCPRRAAEFQPVDPVSVVLAQWEWGWHQDVRGIDIDIGGPDDDDPPRGHYYHSPPPPPPDHRNPPD

Organism: Ambrosia artemisiifolia (NCBI:txid4212)